Protein AF-0000000084449317 (afdb_homodimer)

Nearest PDB structures (foldseek):
  8iym-assembly1_A  TM=8.326E-01  e=5.185E-07  Helicobacter pylori 26695
  7mx2-assembly1_A  TM=7.862E-01  e=7.484E-07  Homo sapiens
  7rb3-assembly1_A  TM=8.013E-01  e=2.117E-06  Homo sapiens
  6ygd-assembly1_A  TM=7.687E-01  e=1.992E-06  Saccharomyces cerevisiae
  7kpu-assembly1_D  TM=6.626E-01  e=2.939E-05  Homo sapiens

Structure (mmCIF, N/CA/C/O backbone):
data_AF-0000000084449317-model_v1
#
loop_
_entity.id
_entity.type
_entity.pdbx_description
1 polymer 'N-acetyltransferase domain-containing protein'
#
loop_
_atom_site.group_PDB
_atom_site.id
_atom_site.type_symbol
_atom_site.label_atom_id
_atom_site.label_alt_id
_atom_site.label_comp_id
_atom_site.label_asym_id
_atom_site.label_entity_id
_atom_site.label_seq_id
_atom_site.pdbx_PDB_ins_code
_atom_site.Cartn_x
_atom_site.Cartn_y
_atom_site.Cartn_z
_atom_site.occupancy
_atom_site.B_iso_or_equiv
_atom_site.auth_seq_id
_atom_site.auth_comp_id
_atom_site.auth_asym_id
_atom_site.auth_atom_id
_atom_site.pdbx_PDB_model_num
ATOM 1 N N . MET A 1 1 ? -34.969 -37.156 -1.159 1 34.66 1 MET A N 1
ATOM 2 C CA . MET A 1 1 ? -33.562 -37.469 -0.946 1 34.66 1 MET A CA 1
ATOM 3 C C . MET A 1 1 ? -32.656 -36.344 -1.449 1 34.66 1 MET A C 1
ATOM 5 O O . MET A 1 1 ? -32.656 -36.031 -2.646 1 34.66 1 MET A O 1
ATOM 9 N N . GLU A 1 2 ? -32.5 -35.188 -0.769 1 39.59 2 GLU A N 1
ATOM 10 C CA . GLU A 1 2 ? -31.906 -33.938 -1.219 1 39.59 2 GLU A CA 1
ATOM 11 C C . GLU A 1 2 ? -30.5 -34.156 -1.768 1 39.59 2 GLU A C 1
ATOM 13 O O . GLU A 1 2 ? -29.688 -34.812 -1.146 1 39.59 2 GLU A O 1
ATOM 18 N N . THR A 1 3 ? -30.359 -34.25 -3.068 1 45.19 3 THR A N 1
ATOM 19 C CA . THR A 1 3 ? -29.078 -34.469 -3.738 1 45.19 3 THR A CA 1
ATOM 20 C C . THR A 1 3 ? -27.969 -33.688 -3.043 1 45.19 3 THR A C 1
ATOM 22 O O . THR A 1 3 ? -28.125 -32.5 -2.752 1 45.19 3 THR A O 1
ATOM 25 N N . PRO A 1 4 ? -27.125 -34.281 -2.275 1 48.75 4 PRO A N 1
ATOM 26 C CA . PRO A 1 4 ? -26.031 -33.594 -1.587 1 48.75 4 PRO A CA 1
ATOM 27 C C . PRO A 1 4 ? -25.453 -32.438 -2.404 1 48.75 4 PRO A C 1
ATOM 29 O O . PRO A 1 4 ? -25.531 -32.469 -3.637 1 48.75 4 PRO A O 1
ATOM 32 N N . PRO A 1 5 ? -25.516 -31.203 -2.029 1 46.31 5 PRO A N 1
ATOM 33 C CA . PRO A 1 5 ? -25.031 -30.078 -2.84 1 46.31 5 PRO A CA 1
ATOM 34 C C . PRO A 1 5 ? -23.797 -30.438 -3.66 1 46.31 5 PRO A C 1
ATOM 36 O O . PRO A 1 5 ? -22.891 -31.109 -3.16 1 46.31 5 PRO A O 1
ATOM 39 N N . THR A 1 6 ? -23.812 -30.875 -4.84 1 48.72 6 THR A N 1
ATOM 40 C CA . THR A 1 6 ? -22.75 -31.25 -5.762 1 48.72 6 THR A CA 1
ATOM 41 C C . THR A 1 6 ? -21.547 -30.312 -5.605 1 48.72 6 THR A C 1
ATOM 43 O O . THR A 1 6 ? -21.688 -29.094 -5.777 1 48.72 6 THR A O 1
ATOM 46 N N . SER A 1 7 ? -20.703 -30.5 -4.633 1 56.06 7 SER A N 1
ATOM 47 C CA . SER A 1 7 ? -19.484 -29.734 -4.371 1 56.06 7 SER A CA 1
ATOM 48 C C . SER A 1 7 ? -18.828 -29.297 -5.668 1 56.06 7 SER A C 1
ATOM 50 O O . SER A 1 7 ? -18.484 -30.125 -6.516 1 56.06 7 SER A O 1
ATOM 52 N N . SER A 1 8 ? -19.281 -28.281 -6.223 1 66.5 8 SER A N 1
ATOM 53 C CA . SER A 1 8 ? -18.828 -27.781 -7.52 1 66.5 8 SER A CA 1
ATOM 54 C C . SER A 1 8 ? -17.312 -27.844 -7.637 1 66.5 8 SER A C 1
ATOM 56 O O . SER A 1 8 ? -16.609 -27.609 -6.66 1 66.5 8 SER A O 1
ATOM 58 N N . SER A 1 9 ? -16.781 -28.625 -8.562 1 85.81 9 SER A N 1
ATOM 59 C CA . SER A 1 9 ? -15.367 -28.859 -8.828 1 85.81 9 SER A CA 1
ATOM 60 C C . SER A 1 9 ? -14.688 -27.578 -9.305 1 85.81 9 SER A C 1
ATOM 62 O O . SER A 1 9 ? -15.359 -26.609 -9.672 1 85.81 9 SER A O 1
ATOM 64 N N . VAL A 1 10 ? -13.5 -27.422 -9 1 89.69 10 VAL A N 1
ATOM 65 C CA . VAL A 1 10 ? -12.672 -26.297 -9.383 1 89.69 10 VAL A CA 1
ATOM 66 C C . VAL A 1 10 ? -11.93 -26.609 -10.68 1 89.69 10 VAL A C 1
ATOM 68 O O . VAL A 1 10 ? -11.312 -27.672 -10.812 1 89.69 10 VAL A O 1
ATOM 71 N N . LEU A 1 11 ? -12.148 -25.828 -11.703 1 92.19 11 LEU A N 1
ATOM 72 C CA . LEU A 1 11 ? -11.406 -25.906 -12.961 1 92.19 11 LEU A CA 1
ATOM 73 C C . LEU A 1 11 ? -10.406 -24.766 -13.078 1 92.19 11 LEU A C 1
ATOM 75 O O . LEU A 1 11 ? -10.711 -23.625 -12.703 1 92.19 11 LEU A O 1
ATOM 79 N N . VAL A 1 12 ? -9.188 -25.078 -13.547 1 95.56 12 VAL A N 1
ATOM 80 C CA . VAL A 1 12 ? -8.172 -24.062 -13.766 1 95.56 12 VAL A CA 1
ATOM 81 C C . VAL A 1 12 ? -7.895 -23.922 -15.258 1 95.56 12 VAL A C 1
ATOM 83 O O . VAL A 1 12 ? -7.73 -24.906 -15.961 1 95.56 12 VAL A O 1
ATOM 86 N N . ARG A 1 13 ? -7.941 -22.703 -15.711 1 94.19 13 ARG A N 1
ATOM 87 C CA . ARG A 1 13 ? -7.652 -22.469 -17.125 1 94.19 13 ARG A CA 1
ATOM 88 C C . ARG A 1 13 ? -6.734 -21.266 -17.297 1 94.19 13 ARG A C 1
ATOM 90 O O . ARG A 1 13 ? -6.652 -20.406 -16.422 1 94.19 13 ARG A O 1
ATOM 97 N N . GLN A 1 14 ? -5.992 -21.234 -18.438 1 94.81 14 GLN A N 1
ATOM 98 C CA . GLN A 1 14 ? -5.215 -20.062 -18.828 1 94.81 14 GLN A CA 1
ATOM 99 C C . GLN A 1 14 ? -6.125 -18.875 -19.141 1 94.81 14 GLN A C 1
ATOM 101 O O . GLN A 1 14 ? -7.094 -19.016 -19.891 1 94.81 14 GLN A O 1
ATOM 106 N N . ALA A 1 15 ? -5.883 -17.766 -18.5 1 92.5 15 ALA A N 1
ATOM 107 C CA . ALA A 1 15 ? -6.621 -16.562 -18.859 1 92.5 15 ALA A CA 1
ATOM 108 C C . ALA A 1 15 ? -6.234 -16.062 -20.25 1 92.5 15 ALA A C 1
ATOM 110 O O . ALA A 1 15 ? -5.141 -15.531 -20.453 1 92.5 15 ALA A O 1
ATOM 111 N N . ALA A 1 16 ? -7.148 -16.203 -21.172 1 88.19 16 ALA A N 1
ATOM 112 C CA . ALA A 1 16 ? -6.809 -15.906 -22.562 1 88.19 16 ALA A CA 1
ATOM 113 C C . ALA A 1 16 ? -7.773 -14.875 -23.141 1 88.19 16 ALA A C 1
ATOM 115 O O . ALA A 1 16 ? -7.359 -13.977 -23.875 1 88.19 16 ALA A O 1
ATOM 116 N N . SER A 1 17 ? -9.008 -14.977 -22.75 1 88.19 17 SER A N 1
ATOM 117 C CA . SER A 1 17 ? -10 -14.07 -23.312 1 88.19 17 SER A CA 1
ATOM 118 C C . SER A 1 17 ? -9.984 -12.727 -22.594 1 88.19 17 SER A C 1
ATOM 120 O O . SER A 1 17 ? -9.414 -12.602 -21.5 1 88.19 17 SER A O 1
ATOM 122 N N . SER A 1 18 ? -10.609 -11.773 -23.281 1 85.19 18 SER A N 1
ATOM 123 C CA . SER A 1 18 ? -10.742 -10.469 -22.641 1 85.19 18 SER A CA 1
ATOM 124 C C . SER A 1 18 ? -11.523 -10.57 -21.344 1 85.19 18 SER A C 1
ATOM 126 O O . SER A 1 18 ? -11.227 -9.867 -20.375 1 85.19 18 SER A O 1
ATOM 128 N N . ALA A 1 19 ? -12.477 -11.422 -21.359 1 84.75 19 ALA A N 1
ATOM 129 C CA . ALA A 1 19 ? -13.266 -11.633 -20.156 1 84.75 19 ALA A CA 1
ATOM 130 C C . ALA A 1 19 ? -12.422 -12.258 -19.047 1 84.75 19 ALA A C 1
ATOM 132 O O . ALA A 1 19 ? -12.547 -11.891 -17.875 1 84.75 19 ALA A O 1
ATOM 133 N N . ASP A 1 20 ? -11.57 -13.195 -19.438 1 88.88 20 ASP A N 1
ATOM 134 C CA . ASP A 1 20 ? -10.656 -13.812 -18.484 1 88.88 20 ASP A CA 1
ATOM 135 C C . ASP A 1 20 ? -9.695 -12.781 -17.891 1 88.88 20 ASP A C 1
ATOM 137 O O . ASP A 1 20 ? -9.492 -12.75 -16.672 1 88.88 20 ASP A O 1
ATOM 141 N N . LEU A 1 21 ? -9.164 -12 -18.766 1 87.88 21 LEU A N 1
ATOM 142 C CA . LEU A 1 21 ? -8.203 -11 -18.312 1 87.88 21 LEU A CA 1
ATOM 143 C C . LEU A 1 21 ? -8.867 -9.977 -17.406 1 87.88 21 LEU A C 1
ATOM 145 O O . LEU A 1 21 ? -8.273 -9.531 -16.422 1 87.88 21 LEU A O 1
ATOM 149 N N . ALA A 1 22 ? -10.117 -9.672 -17.703 1 82 22 ALA A N 1
ATOM 150 C CA . ALA A 1 22 ? -10.875 -8.781 -16.844 1 82 22 ALA A CA 1
ATOM 151 C C . ALA A 1 22 ? -11.07 -9.398 -15.453 1 82 22 ALA A C 1
ATOM 153 O O . ALA A 1 22 ? -10.969 -8.703 -14.438 1 82 22 ALA A O 1
ATOM 154 N N . SER A 1 23 ? -11.273 -10.664 -15.398 1 87.56 23 SER A N 1
ATOM 155 C CA . SER A 1 23 ? -11.438 -11.367 -14.133 1 87.56 23 SER A CA 1
ATOM 156 C C . SER A 1 23 ? -10.141 -11.375 -13.328 1 87.56 23 SER A C 1
ATOM 158 O O . SER A 1 23 ? -10.164 -11.242 -12.109 1 87.56 23 SER A O 1
ATOM 160 N N . VAL A 1 24 ? -9.047 -11.562 -14.031 1 88.94 24 VAL A N 1
ATOM 161 C CA . VAL A 1 24 ? -7.746 -11.523 -13.383 1 88.94 24 VAL A CA 1
ATOM 162 C C . VAL A 1 24 ? -7.508 -10.141 -12.773 1 88.94 24 VAL A C 1
ATOM 164 O O . VAL A 1 24 ? -7.062 -10.031 -11.625 1 88.94 24 VAL A O 1
ATOM 167 N N . VAL A 1 25 ? -7.855 -9.188 -13.508 1 82.5 25 VAL A N 1
ATOM 168 C CA . VAL A 1 25 ? -7.711 -7.82 -13.031 1 82.5 25 VAL A CA 1
ATOM 169 C C . VAL A 1 25 ? -8.531 -7.629 -11.758 1 82.5 25 VAL A C 1
ATOM 171 O O . VAL A 1 25 ? -8.055 -7.027 -10.789 1 82.5 25 VAL A O 1
ATOM 174 N N . GLU A 1 26 ? -9.68 -8.148 -11.75 1 79.56 26 GLU A N 1
ATOM 175 C CA . GLU A 1 26 ? -10.547 -8.031 -10.578 1 79.56 26 GLU A CA 1
ATOM 176 C C . GLU A 1 26 ? -9.953 -8.781 -9.383 1 79.56 26 GLU A C 1
ATOM 178 O O . GLU A 1 26 ? -10.055 -8.312 -8.242 1 79.56 26 GLU A O 1
ATOM 183 N N . CYS A 1 27 ? -9.375 -9.922 -9.625 1 84 27 CYS A N 1
ATOM 184 C CA . CYS A 1 27 ? -8.695 -10.664 -8.562 1 84 27 CYS A CA 1
ATOM 185 C C . CYS A 1 27 ? -7.543 -9.852 -7.984 1 84 27 CYS A C 1
ATOM 187 O O . CYS A 1 27 ? -7.402 -9.75 -6.766 1 84 27 CYS A O 1
ATOM 189 N N . PHE A 1 28 ? -6.746 -9.312 -8.969 1 80.69 28 PHE A N 1
ATOM 190 C CA . PHE A 1 28 ? -5.605 -8.508 -8.547 1 80.69 28 PHE A CA 1
ATOM 191 C C . PHE A 1 28 ? -6.055 -7.332 -7.691 1 80.69 28 PHE A C 1
ATOM 193 O O . PHE A 1 28 ? -5.465 -7.055 -6.645 1 80.69 28 PHE A O 1
ATOM 200 N N . LYS A 1 29 ? -7.152 -6.785 -8.102 1 73.62 29 LYS A N 1
ATOM 201 C CA . LYS A 1 29 ? -7.68 -5.633 -7.375 1 73.62 29 LYS A CA 1
ATOM 202 C C . LYS A 1 29 ? -8.18 -6.035 -5.996 1 73.62 29 LYS A C 1
ATOM 204 O O . LYS A 1 29 ? -7.941 -5.336 -5.012 1 73.62 29 LYS A O 1
ATOM 209 N N . ALA A 1 30 ? -8.852 -7.117 -5.926 1 71.5 30 ALA A N 1
ATOM 210 C CA . ALA A 1 30 ? -9.375 -7.605 -4.652 1 71.5 30 ALA A CA 1
ATOM 211 C C . ALA A 1 30 ? -8.242 -7.922 -3.68 1 71.5 30 ALA A C 1
ATOM 213 O O . ALA A 1 30 ? -8.32 -7.59 -2.494 1 71.5 30 ALA A O 1
ATOM 214 N N . TYR A 1 31 ? -7.223 -8.555 -4.223 1 72.12 31 TYR A N 1
ATOM 215 C CA . TYR A 1 31 ? -6.055 -8.891 -3.418 1 72.12 31 TYR A CA 1
ATOM 216 C C . TYR A 1 31 ? -5.383 -7.629 -2.885 1 72.12 31 TYR A C 1
ATOM 218 O O . TYR A 1 31 ? -5.062 -7.543 -1.697 1 72.12 31 TYR A O 1
ATOM 226 N N . THR A 1 32 ? -5.168 -6.715 -3.762 1 69 32 THR A N 1
ATOM 227 C CA . THR A 1 32 ? -4.449 -5.496 -3.395 1 69 32 THR A CA 1
ATOM 228 C C . THR A 1 32 ? -5.25 -4.68 -2.385 1 69 32 THR A C 1
ATOM 230 O O . THR A 1 32 ? -4.68 -4.086 -1.468 1 69 32 THR A O 1
ATOM 233 N N . ALA A 1 33 ? -6.488 -4.703 -2.598 1 63.03 33 ALA A N 1
ATOM 234 C CA . ALA A 1 33 ? -7.359 -4.008 -1.653 1 63.03 33 ALA A CA 1
ATOM 235 C C . ALA A 1 33 ? -7.246 -4.613 -0.257 1 63.03 33 ALA A C 1
ATOM 237 O O . ALA A 1 33 ? -7.18 -3.889 0.738 1 63.03 33 ALA A O 1
ATOM 238 N N . TRP A 1 34 ? -7.195 -5.871 -0.214 1 61.5 34 TRP A N 1
ATOM 239 C CA . TRP A 1 34 ? -7.059 -6.59 1.048 1 61.5 34 TRP A CA 1
ATOM 240 C C . TRP A 1 34 ? -5.691 -6.34 1.675 1 61.5 34 TRP A C 1
ATOM 242 O O . TRP A 1 34 ? -5.594 -6.062 2.873 1 61.5 34 TRP A O 1
ATOM 252 N N . LEU A 1 35 ? -4.641 -6.508 0.841 1 60.19 35 LEU A N 1
ATOM 253 C CA . LEU A 1 35 ? -3.273 -6.332 1.318 1 60.19 35 LEU A CA 1
ATOM 254 C C . LEU A 1 35 ? -3.051 -4.91 1.819 1 60.19 35 LEU A C 1
ATOM 256 O O . LEU A 1 35 ? -2.432 -4.703 2.865 1 60.19 35 LEU A O 1
ATOM 260 N N . ASP A 1 36 ? -3.41 -4.051 0.971 1 56.47 36 ASP A N 1
ATOM 261 C CA . ASP A 1 36 ? -3.258 -2.645 1.328 1 56.47 36 ASP A CA 1
ATOM 262 C C . ASP A 1 36 ? -3.918 -2.346 2.674 1 56.47 36 ASP A C 1
ATOM 264 O O . ASP A 1 36 ? -3.365 -1.606 3.49 1 56.47 36 ASP A O 1
ATOM 268 N N . GLU A 1 37 ? -5.039 -2.914 2.744 1 51.91 37 GLU A N 1
ATOM 269 C CA . GLU A 1 37 ? -5.723 -2.725 4.02 1 51.91 37 GLU A CA 1
ATOM 270 C C . GLU A 1 37 ? -4.914 -3.309 5.172 1 51.91 37 GLU A C 1
ATOM 272 O O . GLU A 1 37 ? -4.82 -2.705 6.242 1 51.91 37 GLU A O 1
ATOM 277 N N . ASP A 1 38 ? -4.359 -4.379 4.844 1 51.5 38 ASP A N 1
ATOM 278 C CA . ASP A 1 38 ? -3.613 -5.07 5.887 1 51.5 38 ASP A CA 1
ATOM 279 C C . ASP A 1 38 ? -2.295 -4.359 6.188 1 51.5 38 ASP A C 1
ATOM 281 O O . ASP A 1 38 ? -1.971 -4.105 7.348 1 51.5 38 ASP A O 1
ATOM 285 N N . LEU A 1 39 ? -1.512 -4.168 5.059 1 50.12 39 LEU A N 1
ATOM 286 C CA . LEU A 1 39 ? -0.226 -3.502 5.234 1 50.12 39 LEU A CA 1
ATOM 287 C C . LEU A 1 39 ? -0.411 -2.121 5.852 1 50.12 39 LEU A C 1
ATOM 289 O O . LEU A 1 39 ? 0.364 -1.717 6.723 1 50.12 39 LEU A O 1
ATOM 293 N N . THR A 1 40 ? -1.333 -1.547 5.156 1 47.53 40 THR A N 1
ATOM 294 C CA . THR A 1 40 ? -1.659 -0.243 5.723 1 47.53 40 THR A CA 1
ATOM 295 C C . THR A 1 40 ? -2.039 -0.374 7.195 1 47.53 40 THR A C 1
ATOM 297 O O . THR A 1 40 ? -1.611 0.43 8.023 1 47.53 40 THR A O 1
ATOM 300 N N . HIS A 1 41 ? -2.748 -1.443 7.414 1 48.28 41 HIS A N 1
ATOM 301 C CA . HIS A 1 41 ? -3.209 -1.681 8.773 1 48.28 41 HIS A CA 1
ATOM 302 C C . HIS A 1 41 ? -2.039 -1.97 9.711 1 48.28 41 HIS A C 1
ATOM 304 O O . HIS A 1 41 ? -1.982 -1.44 10.82 1 48.28 41 HIS A O 1
ATOM 310 N N . GLN A 1 42 ? -1.215 -2.908 9.25 1 43.66 42 GLN A N 1
ATOM 311 C CA . GLN A 1 42 ? -0.097 -3.262 10.117 1 43.66 42 GLN A CA 1
ATOM 312 C C . GLN A 1 42 ? 0.807 -2.059 10.367 1 43.66 42 GLN A C 1
ATOM 314 O O . GLN A 1 42 ? 1.237 -1.823 11.5 1 43.66 42 GLN A O 1
ATOM 319 N N . ASN A 1 43 ? 1.378 -1.527 9.203 1 49.22 43 ASN A N 1
ATOM 320 C CA . ASN A 1 43 ? 2.229 -0.359 9.406 1 49.22 43 ASN A CA 1
ATOM 321 C C . ASN A 1 43 ? 1.505 0.734 10.188 1 49.22 43 ASN A C 1
ATOM 323 O O . ASN A 1 43 ? 2.076 1.337 11.094 1 49.22 43 ASN A O 1
ATOM 327 N N . TYR A 1 44 ? 0.263 0.794 9.711 1 52.56 44 TYR A N 1
ATOM 328 C CA . TYR A 1 44 ? -0.516 1.868 10.312 1 52.56 44 TYR A CA 1
ATOM 329 C C . TYR A 1 44 ? -0.968 1.49 11.719 1 52.56 44 TYR A C 1
ATOM 331 O O . TYR A 1 44 ? -1.087 2.352 12.594 1 52.56 44 TYR A O 1
ATOM 339 N N . ASN A 1 45 ? -1.022 0.163 11.867 1 56.47 45 ASN A N 1
ATOM 340 C CA . ASN A 1 45 ? -1.499 -0.236 13.188 1 56.47 45 ASN A CA 1
ATOM 341 C C . ASN A 1 45 ? -0.509 0.149 14.281 1 56.47 45 ASN A C 1
ATOM 343 O O . ASN A 1 45 ? -0.909 0.603 15.359 1 56.47 45 ASN A O 1
ATOM 347 N N . ALA A 1 46 ? 0.77 -0.138 13.977 1 56.75 46 ALA A N 1
ATOM 348 C CA . ALA A 1 46 ? 1.729 0.27 15 1 56.75 46 ALA A CA 1
ATOM 349 C C . ALA A 1 46 ? 1.646 1.771 15.266 1 56.75 46 ALA A C 1
ATOM 351 O O . ALA A 1 46 ? 1.711 2.211 16.422 1 56.75 46 ALA A O 1
ATOM 352 N N . GLU A 1 47 ? 1.588 2.525 14.148 1 60.34 47 GLU A N 1
ATOM 353 C CA . GLU A 1 47 ? 1.445 3.969 14.32 1 60.34 47 GLU A CA 1
ATOM 354 C C . GLU A 1 47 ? 0.149 4.312 15.055 1 60.34 47 GLU A C 1
ATOM 356 O O . GLU A 1 47 ? 0.144 5.137 15.969 1 60.34 47 GLU A O 1
ATOM 361 N N . LEU A 1 48 ? -0.85 3.564 14.711 1 65.94 48 LEU A N 1
ATOM 362 C CA . LEU A 1 48 ? -2.176 3.863 15.242 1 65.94 48 LEU A CA 1
ATOM 363 C C . LEU A 1 48 ? -2.262 3.504 16.719 1 65.94 48 LEU A C 1
ATOM 365 O O . LEU A 1 48 ? -2.889 4.223 17.5 1 65.94 48 LEU A O 1
ATOM 369 N N . ASN A 1 49 ? -1.577 2.439 17.016 1 66.44 49 ASN A N 1
ATOM 370 C CA . ASN A 1 49 ? -1.634 1.988 18.406 1 66.44 49 ASN A CA 1
ATOM 371 C C . ASN A 1 49 ? -0.814 2.893 19.328 1 66.44 49 ASN A C 1
ATOM 373 O O . ASN A 1 49 ? -1.053 2.938 20.531 1 66.44 49 ASN A O 1
ATOM 377 N N . GLY A 1 50 ? 0.048 3.604 18.75 1 73.06 50 GLY A N 1
ATOM 378 C CA . GLY A 1 50 ? 0.921 4.441 19.562 1 73.06 50 GLY A CA 1
ATOM 379 C C . GLY A 1 50 ? 0.55 5.91 19.516 1 73.06 50 GLY A C 1
ATOM 380 O O . GLY A 1 50 ? 1.305 6.766 19.984 1 73.06 50 GLY A O 1
ATOM 381 N N . LEU A 1 51 ? -0.592 6.129 18.922 1 79.75 51 LEU A N 1
ATOM 382 C CA . LEU A 1 51 ? -0.964 7.539 18.844 1 79.75 51 LEU A CA 1
ATOM 383 C C . LEU A 1 51 ? -1.185 8.125 20.234 1 79.75 51 LEU A C 1
ATOM 385 O O . LEU A 1 51 ? -1.728 7.449 21.109 1 79.75 51 LEU A O 1
ATOM 389 N N . PRO A 1 52 ? -0.652 9.375 20.469 1 83.44 52 PRO A N 1
ATOM 390 C CA . PRO A 1 52 ? -0.201 10.289 19.422 1 83.44 52 PRO A CA 1
ATOM 391 C C . PRO A 1 52 ? 1.259 10.07 19.031 1 83.44 52 PRO A C 1
ATOM 393 O O . PRO A 1 52 ? 1.701 10.555 17.984 1 83.44 52 PRO A O 1
ATOM 396 N N . GLY A 1 53 ? 2.025 9.367 19.969 1 82.69 53 GLY A N 1
ATOM 397 C CA . GLY A 1 53 ? 3.404 9.023 19.672 1 82.69 53 GLY A CA 1
ATOM 398 C C . GLY A 1 53 ? 4.23 10.211 19.219 1 82.69 53 GLY A C 1
ATOM 399 O O . GLY A 1 53 ? 4.328 11.211 19.938 1 82.69 53 GLY A O 1
ATOM 400 N N . LYS A 1 54 ? 4.824 10.172 18.031 1 86.38 54 LYS A N 1
ATOM 401 C CA . LYS A 1 54 ? 5.688 11.227 17.5 1 86.38 54 LYS A CA 1
ATOM 402 C C . LYS A 1 54 ? 4.891 12.492 17.203 1 86.38 54 LYS A C 1
ATOM 404 O O . LYS A 1 54 ? 5.469 13.555 16.969 1 86.38 54 LYS A O 1
ATOM 409 N N . TYR A 1 55 ? 3.572 12.305 17.234 1 92.62 55 TYR A N 1
ATOM 410 C CA . TYR A 1 55 ? 2.725 13.453 16.938 1 92.62 55 TYR A CA 1
ATOM 411 C C . TYR A 1 55 ? 2.238 14.109 18.219 1 92.62 55 TYR A C 1
ATOM 413 O O . TYR A 1 55 ? 1.369 14.984 18.188 1 92.62 55 TYR A O 1
ATOM 421 N N . ALA A 1 56 ? 2.742 13.719 19.297 1 90.25 56 ALA A N 1
ATOM 422 C CA . ALA A 1 56 ? 2.291 14.234 20.594 1 90.25 56 ALA A CA 1
ATOM 423 C C . ALA A 1 56 ? 2.676 15.703 20.75 1 90.25 56 ALA A C 1
ATOM 425 O O . ALA A 1 56 ? 3.779 16.109 20.391 1 90.25 56 ALA A O 1
ATOM 426 N N . SER A 1 57 ? 1.764 16.5 21.234 1 91.62 57 SER A N 1
ATOM 427 C CA . SER A 1 57 ? 2.031 17.891 21.594 1 91.62 57 SER A CA 1
ATOM 428 C C . SER A 1 57 ? 2.973 17.969 22.797 1 91.62 57 SER A C 1
ATOM 430 O O . SER A 1 57 ? 2.939 17.125 23.688 1 91.62 57 SER A O 1
ATOM 432 N N . PRO A 1 58 ? 3.898 19.016 22.781 1 92.94 58 PRO A N 1
ATOM 433 C CA . PRO A 1 58 ? 3.941 20.219 21.953 1 92.94 58 PRO A CA 1
ATOM 434 C C . PRO A 1 58 ? 4.895 20.094 20.766 1 92.94 58 PRO A C 1
ATOM 436 O O . PRO A 1 58 ? 4.852 20.891 19.844 1 92.94 58 PRO A O 1
ATOM 439 N N . ALA A 1 59 ? 5.742 19.094 20.859 1 93.94 59 ALA A N 1
ATOM 440 C CA . ALA A 1 59 ? 6.742 18.969 19.797 1 93.94 59 ALA A CA 1
ATOM 441 C C . ALA A 1 59 ? 6.094 18.547 18.484 1 93.94 59 ALA A C 1
ATOM 443 O O . ALA A 1 59 ? 6.59 18.891 17.406 1 93.94 59 ALA A O 1
ATOM 444 N N . GLY A 1 60 ? 5.066 17.766 18.672 1 96.25 60 GLY A N 1
ATOM 445 C CA . GLY A 1 60 ? 4.238 17.391 17.531 1 96.25 60 GLY A CA 1
ATOM 446 C C . GLY A 1 60 ? 2.803 17.859 17.656 1 96.25 60 GLY A C 1
ATOM 447 O O . GLY A 1 60 ? 2.492 18.688 18.516 1 96.25 60 GLY A O 1
ATOM 448 N N . ALA A 1 61 ? 1.977 17.469 16.781 1 96.12 61 ALA A N 1
ATOM 449 C CA . ALA A 1 61 ? 0.553 17.781 16.812 1 96.12 61 ALA A CA 1
ATOM 450 C C . ALA A 1 61 ? -0.258 16.797 15.992 1 96.12 61 ALA A C 1
ATOM 452 O O . ALA A 1 61 ? 0.201 16.312 14.945 1 96.12 61 ALA A O 1
ATOM 453 N N . LEU A 1 62 ? -1.32 16.438 16.516 1 95.56 62 LEU A N 1
ATOM 454 C CA . LEU A 1 62 ? -2.391 15.719 15.836 1 95.56 62 LEU A CA 1
ATOM 455 C C . LEU A 1 62 ? -3.674 16.547 15.82 1 95.56 62 LEU A C 1
ATOM 457 O O . LEU A 1 62 ? -4.344 16.672 16.844 1 95.56 62 LEU A O 1
ATOM 461 N N . LEU A 1 63 ? -3.98 17.094 14.648 1 96.5 63 LEU A N 1
ATOM 462 C CA . LEU A 1 63 ? -5.07 18.062 14.57 1 96.5 63 LEU A CA 1
ATOM 463 C C . LEU A 1 63 ? -6.273 17.469 13.844 1 96.5 63 LEU A C 1
ATOM 465 O O . LEU A 1 63 ? -6.113 16.781 12.82 1 96.5 63 LEU A O 1
ATOM 469 N N . LEU A 1 64 ? -7.414 17.688 14.359 1 95.25 64 LEU A N 1
ATOM 470 C CA . LEU A 1 64 ? -8.688 17.281 13.773 1 95.25 64 LEU A CA 1
ATOM 471 C C . LEU A 1 64 ? -9.484 18.5 13.312 1 95.25 64 LEU A C 1
ATOM 473 O O . LEU A 1 64 ? -9.602 19.484 14.047 1 95.25 64 LEU A O 1
ATOM 477 N N . ALA A 1 65 ? -9.922 18.469 12.141 1 94.38 65 ALA A N 1
ATOM 478 C CA . ALA A 1 65 ? -10.922 19.438 11.672 1 94.38 65 ALA A CA 1
ATOM 479 C C . ALA A 1 65 ? -12.336 18.875 11.836 1 94.38 65 ALA A C 1
ATOM 481 O O . ALA A 1 65 ? -12.617 17.75 11.422 1 94.38 65 ALA A O 1
ATOM 482 N N . VAL A 1 66 ? -13.203 19.688 12.43 1 92.44 66 VAL A N 1
ATOM 483 C CA . VAL A 1 66 ? -14.578 19.25 12.664 1 92.44 66 VAL A CA 1
ATOM 484 C C . VAL A 1 66 ? -15.555 20.328 12.219 1 92.44 66 VAL A C 1
ATOM 486 O O . VAL A 1 66 ? -15.195 21.5 12.125 1 92.44 66 VAL A O 1
ATOM 489 N N . ASP A 1 67 ? -16.734 19.828 11.82 1 88 67 ASP A N 1
ATOM 490 C CA . ASP A 1 67 ? -17.812 20.781 11.555 1 88 67 ASP A CA 1
ATOM 491 C C . ASP A 1 67 ? -18.234 21.5 12.836 1 88 67 ASP A C 1
ATOM 493 O O . ASP A 1 67 ? -18.547 20.859 13.844 1 88 67 ASP A O 1
ATOM 497 N N . SER A 1 68 ? -18.25 22.781 12.789 1 89.81 68 SER A N 1
ATOM 498 C CA . SER A 1 68 ? -18.5 23.562 13.992 1 89.81 68 SER A CA 1
ATOM 499 C C . SER A 1 68 ? -19.906 23.328 14.523 1 89.81 68 SER A C 1
ATOM 501 O O . SER A 1 68 ? -20.172 23.516 15.711 1 89.81 68 SER A O 1
ATOM 503 N N . THR A 1 69 ? -20.797 22.891 13.711 1 85.31 69 THR A N 1
ATOM 504 C CA . THR A 1 69 ? -22.188 22.719 14.102 1 85.31 69 THR A CA 1
ATOM 505 C C . THR A 1 69 ? -22.453 21.266 14.516 1 85.31 69 THR A C 1
ATOM 507 O O . THR A 1 69 ? -23.062 21.031 15.562 1 85.31 69 THR A O 1
ATOM 510 N N . THR A 1 70 ? -21.984 20.312 13.82 1 82.94 70 THR A N 1
ATOM 511 C CA . THR A 1 70 ? -22.344 18.922 14.023 1 82.94 70 THR A CA 1
ATOM 512 C C . THR A 1 70 ? -21.234 18.172 14.734 1 82.94 70 THR A C 1
ATOM 514 O O . THR A 1 70 ? -21.438 17.047 15.211 1 82.94 70 THR A O 1
ATOM 517 N N . ASP A 1 71 ? -20.016 18.719 14.797 1 87.75 71 ASP A N 1
ATOM 518 C CA . ASP A 1 71 ? -18.828 18.109 15.375 1 87.75 71 ASP A CA 1
ATOM 519 C C . ASP A 1 71 ? -18.391 16.906 14.547 1 87.75 71 ASP A C 1
ATOM 521 O O . ASP A 1 71 ? -17.594 16.078 15.016 1 87.75 71 ASP A O 1
ATOM 525 N N . ALA A 1 72 ? -18.969 16.844 13.383 1 86 72 ALA A N 1
ATOM 526 C CA . ALA A 1 72 ? -18.547 15.781 12.477 1 86 72 ALA A CA 1
ATOM 527 C C . ALA A 1 72 ? -17.094 15.984 12.047 1 86 72 ALA A C 1
ATOM 529 O O . ALA A 1 72 ? -16.688 17.094 11.719 1 86 72 ALA A O 1
ATOM 530 N N . VAL A 1 73 ? -16.328 14.891 12.117 1 90.12 73 VAL A N 1
ATOM 531 C CA . VAL A 1 73 ? -14.93 14.961 11.711 1 90.12 73 VAL A CA 1
ATOM 532 C C . VAL A 1 73 ? -14.836 15.164 10.203 1 90.12 73 VAL A C 1
ATOM 534 O O . VAL A 1 73 ? -15.492 14.453 9.43 1 90.12 73 VAL A O 1
ATOM 537 N N . LEU A 1 74 ? -14.031 16.094 9.797 1 89.12 74 LEU A N 1
ATOM 538 C CA . LEU A 1 74 ? -13.914 16.453 8.391 1 89.12 74 LEU A CA 1
ATOM 539 C C . LEU A 1 74 ? -12.555 16.031 7.832 1 89.12 74 LEU A C 1
ATOM 541 O O . LEU A 1 74 ? -12.398 15.875 6.621 1 89.12 74 LEU A O 1
ATOM 545 N N . GLY A 1 75 ? -11.609 15.891 8.688 1 92.19 75 GLY A N 1
ATOM 546 C CA . GLY A 1 75 ? -10.258 15.547 8.273 1 92.19 75 GLY A CA 1
ATOM 547 C C . GLY A 1 75 ? -9.234 15.711 9.383 1 92.19 75 GLY A C 1
ATOM 548 O O . GLY A 1 75 ? -9.594 16 10.531 1 92.19 75 GLY A O 1
ATOM 549 N N . CYS A 1 76 ? -7.973 15.477 9.062 1 94.81 76 CYS A N 1
ATOM 550 C CA . CYS A 1 76 ? -6.914 15.578 10.07 1 94.81 76 CYS A CA 1
ATOM 551 C C . CYS A 1 76 ? -5.574 15.898 9.414 1 94.81 76 CYS A C 1
ATOM 553 O O . CYS A 1 76 ? -5.461 15.891 8.188 1 94.81 76 CYS A O 1
ATOM 555 N N . ILE A 1 77 ? -4.633 16.266 10.188 1 95.56 77 ILE A N 1
ATOM 556 C CA . ILE A 1 77 ? -3.244 16.484 9.805 1 95.56 77 ILE A CA 1
ATOM 557 C C . ILE A 1 77 ? -2.328 16.25 11 1 95.56 77 ILE A C 1
ATOM 559 O O . ILE A 1 77 ? -2.764 16.328 12.148 1 95.56 77 ILE A O 1
ATOM 563 N N . ALA A 1 78 ? -1.151 15.875 10.773 1 95.38 78 ALA A N 1
ATOM 564 C CA . ALA A 1 78 ? -0.207 15.609 11.859 1 95.38 78 ALA A CA 1
ATOM 565 C C . ALA A 1 78 ? 1.122 16.312 11.609 1 95.38 78 ALA A C 1
ATOM 567 O O . ALA A 1 78 ? 1.45 16.656 10.477 1 95.38 78 ALA A O 1
ATOM 568 N N . LEU A 1 79 ? 1.739 16.609 12.633 1 96.62 79 LEU A N 1
ATOM 569 C CA . LEU A 1 79 ? 3.055 17.25 12.688 1 96.62 79 LEU A CA 1
ATOM 570 C C . LEU A 1 79 ? 3.982 16.484 13.625 1 96.62 79 LEU A C 1
ATOM 572 O O . LEU A 1 79 ? 3.572 16.078 14.719 1 96.62 79 LEU A O 1
ATOM 576 N N . ARG A 1 80 ? 5.199 16.219 13.18 1 95.75 80 ARG A N 1
ATOM 577 C CA . ARG A 1 80 ? 6.172 15.578 14.047 1 95.75 80 ARG A CA 1
ATOM 578 C C . ARG A 1 80 ? 7.535 16.25 13.953 1 95.75 80 ARG A C 1
ATOM 580 O O . ARG A 1 80 ? 7.863 16.859 12.938 1 95.75 80 ARG A O 1
ATOM 587 N N . PRO A 1 81 ? 8.312 16.219 15.102 1 95.44 81 PRO A N 1
ATOM 588 C CA . PRO A 1 81 ? 9.703 16.656 14.977 1 95.44 81 PRO A CA 1
ATOM 589 C C . PRO A 1 81 ? 10.492 15.836 13.953 1 95.44 81 PRO A C 1
ATOM 591 O O . PRO A 1 81 ? 10.242 14.641 13.797 1 95.44 81 PRO A O 1
ATOM 594 N N . LEU A 1 82 ? 11.359 16.516 13.258 1 94.31 82 LEU A N 1
ATOM 595 C CA . LEU A 1 82 ? 12.172 15.844 12.25 1 94.31 82 LEU A CA 1
ATOM 596 C C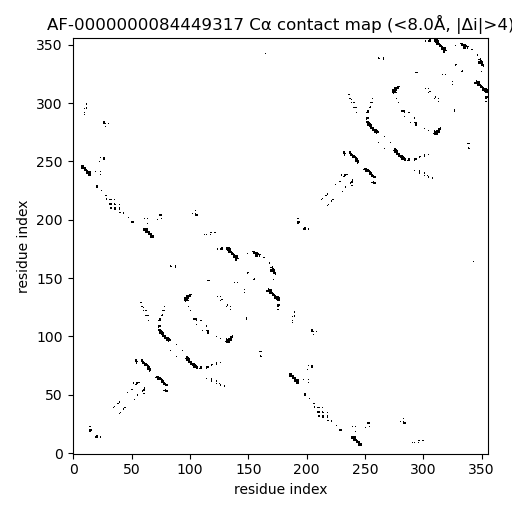 . LEU A 1 82 ? 13.656 16.078 12.508 1 94.31 82 LEU A C 1
ATOM 598 O O . LEU A 1 82 ? 14.094 17.219 12.664 1 94.31 82 LEU A O 1
ATOM 602 N N . TYR A 1 83 ? 14.328 15.023 12.578 1 88.56 83 TYR A N 1
ATOM 603 C CA . TYR A 1 83 ? 15.781 15.062 12.68 1 88.56 83 TYR A CA 1
ATOM 604 C C . TYR A 1 83 ? 16.422 14.562 11.391 1 88.56 83 TYR A C 1
ATOM 606 O O . TYR A 1 83 ? 16.344 13.375 11.07 1 88.56 83 TYR A O 1
ATOM 614 N N . LEU A 1 84 ? 17.094 15.43 10.719 1 88.19 84 LEU A N 1
ATOM 615 C CA . LEU A 1 84 ? 17.656 15.109 9.414 1 88.19 84 LEU A CA 1
ATOM 616 C C . LEU A 1 84 ? 18.984 14.383 9.555 1 88.19 84 LEU A C 1
ATOM 618 O O . LEU A 1 84 ? 19.797 14.727 10.414 1 88.19 84 LEU A O 1
ATOM 622 N N . GLU A 1 85 ? 19.141 13.398 8.688 1 82.38 85 GLU A N 1
ATOM 623 C CA . GLU A 1 85 ? 20.453 12.758 8.586 1 82.38 85 GLU A CA 1
ATOM 624 C C . GLU A 1 85 ? 21.484 13.711 7.996 1 82.38 85 GLU A C 1
ATOM 626 O O . GLU A 1 85 ? 21.125 14.625 7.25 1 82.38 85 GLU A O 1
ATOM 631 N N . SER A 1 86 ? 22.672 13.414 8.258 1 81.94 86 SER A N 1
ATOM 632 C CA . SER A 1 86 ? 23.781 14.289 7.859 1 81.94 86 SER A CA 1
ATOM 633 C C . SER A 1 86 ? 23.812 14.477 6.348 1 81.94 86 SER A C 1
ATOM 635 O O . SER A 1 86 ? 24.125 15.562 5.859 1 81.94 86 SER A O 1
ATOM 637 N N . VAL A 1 87 ? 23.453 13.461 5.645 1 80 87 VAL A N 1
ATOM 638 C CA . VAL A 1 87 ? 23.531 13.477 4.188 1 80 87 VAL A CA 1
ATOM 639 C C . VAL A 1 87 ? 22.547 14.5 3.631 1 80 87 VAL A C 1
ATOM 641 O O . VAL A 1 87 ? 22.734 15.016 2.527 1 80 87 VAL A O 1
ATOM 644 N N . TYR A 1 88 ? 21.547 14.836 4.43 1 84.06 88 TYR A N 1
ATOM 645 C CA . TYR A 1 88 ? 20.516 15.75 3.943 1 84.06 88 TYR A CA 1
ATOM 646 C C . TYR A 1 88 ? 20.734 17.156 4.477 1 84.06 88 TYR A C 1
ATOM 648 O O . TYR A 1 88 ? 19.969 18.078 4.184 1 84.06 88 TYR A O 1
ATOM 656 N N . LEU A 1 89 ? 21.719 17.344 5.328 1 81.31 89 LEU A N 1
ATOM 657 C CA . LEU A 1 89 ? 21.984 18.625 5.973 1 81.31 89 LEU A CA 1
ATOM 658 C C . LEU A 1 89 ? 22.969 19.453 5.152 1 81.31 89 LEU A C 1
ATOM 660 O O . LEU A 1 89 ? 23.141 20.656 5.398 1 81.31 89 LEU A O 1
ATOM 664 N N . THR A 1 90 ? 23.578 18.844 4.227 1 77.12 90 THR A N 1
ATOM 665 C CA . THR A 1 90 ? 24.656 19.516 3.512 1 77.12 90 THR A CA 1
ATOM 666 C C . THR A 1 90 ? 24.172 20.797 2.848 1 77.12 90 THR A C 1
ATOM 668 O O . THR A 1 90 ? 24.922 21.766 2.744 1 77.12 90 THR A O 1
ATOM 671 N N . SER A 1 91 ? 22.938 20.844 2.428 1 71.88 91 SER A N 1
ATOM 672 C CA . SER A 1 91 ? 22.422 22.016 1.731 1 71.88 91 SER A CA 1
ATOM 673 C C . SER A 1 91 ? 21.562 22.859 2.654 1 71.88 91 SER A C 1
ATOM 675 O O . SER A 1 91 ? 20.875 23.781 2.199 1 71.88 91 SER A O 1
ATOM 677 N N . ARG A 1 92 ? 21.734 22.562 3.992 1 77.12 92 ARG A N 1
ATOM 678 C CA . ARG A 1 92 ? 20.875 23.266 4.938 1 77.12 92 ARG A CA 1
ATOM 679 C C . ARG A 1 92 ? 21.703 23.938 6.039 1 77.12 92 ARG A C 1
ATOM 681 O O . ARG A 1 92 ? 22.844 23.547 6.289 1 77.12 92 ARG A O 1
ATOM 688 N N . SER A 1 93 ? 21.094 25.031 6.512 1 76.88 93 SER A N 1
ATOM 689 C CA . SER A 1 93 ? 21.797 25.75 7.574 1 76.88 93 SER A CA 1
ATOM 690 C C . SER A 1 93 ? 21.891 24.906 8.836 1 76.88 93 SER A C 1
ATOM 692 O O . SER A 1 93 ? 21.016 24.094 9.125 1 76.88 93 SER A O 1
ATOM 694 N N . GLU A 1 94 ? 22.984 25.031 9.508 1 77.38 94 GLU A N 1
ATOM 695 C CA . GLU A 1 94 ? 23.203 24.297 10.75 1 77.38 94 GLU A CA 1
ATOM 696 C C . GLU A 1 94 ? 22.312 24.844 11.875 1 77.38 94 GLU A C 1
ATOM 698 O O . GLU A 1 94 ? 22.031 26.047 11.906 1 77.38 94 GLU A O 1
ATOM 703 N N . GLY A 1 95 ? 21.859 24.031 12.703 1 83.06 95 GLY A N 1
ATOM 704 C CA . GLY A 1 95 ? 21.219 24.438 13.938 1 83.06 95 GLY A CA 1
ATOM 705 C C . GLY A 1 95 ? 19.734 24.734 13.773 1 83.06 95 GLY A C 1
ATOM 706 O O . GLY A 1 95 ? 19.109 25.359 14.633 1 83.06 95 GLY A O 1
ATOM 707 N N . LEU A 1 96 ? 19.25 24.438 12.648 1 90.44 96 LEU A N 1
ATOM 708 C CA . LEU A 1 96 ? 17.828 24.688 12.43 1 90.44 96 LEU A CA 1
ATOM 709 C C . LEU A 1 96 ? 16.984 23.547 13 1 90.44 96 LEU A C 1
ATOM 711 O O . LEU A 1 96 ? 17.438 22.391 13.031 1 90.44 96 LEU A O 1
ATOM 715 N N . ARG A 1 97 ? 15.891 23.922 13.531 1 94.38 97 ARG A N 1
ATOM 716 C CA . ARG A 1 97 ? 14.914 22.938 13.984 1 94.38 97 ARG A CA 1
ATOM 717 C C . ARG A 1 97 ? 13.891 22.625 12.891 1 94.38 97 ARG A C 1
ATOM 719 O O . ARG A 1 97 ? 13.234 23.531 12.383 1 94.38 97 ARG A O 1
ATOM 726 N N . TYR A 1 98 ? 13.766 21.328 12.633 1 95 98 TYR A N 1
ATOM 727 C CA . TYR A 1 98 ? 12.891 20.906 11.547 1 95 98 TYR A CA 1
ATOM 728 C C . TYR A 1 98 ? 11.688 20.141 12.078 1 95 98 TYR A C 1
ATOM 730 O O . TYR A 1 98 ? 11.781 19.469 13.109 1 95 98 TYR A O 1
ATOM 738 N N . CYS A 1 99 ? 10.609 20.281 11.422 1 97.19 99 CYS A N 1
ATOM 739 C CA . CYS A 1 99 ? 9.453 19.406 11.633 1 97.19 99 CYS A CA 1
ATOM 740 C C . CYS A 1 99 ? 8.906 18.906 10.305 1 97.19 99 CYS A C 1
ATOM 742 O O . CYS A 1 99 ? 9.297 19.391 9.242 1 97.19 99 CYS A O 1
ATOM 744 N N . GLU A 1 100 ? 8.117 17.906 10.414 1 97.5 100 GLU A N 1
ATOM 745 C CA . GLU A 1 100 ? 7.539 17.297 9.211 1 97.5 100 GLU A CA 1
ATOM 746 C C . GLU A 1 100 ? 6.016 17.25 9.305 1 97.5 100 GLU A C 1
ATOM 748 O O . GLU A 1 100 ? 5.461 16.891 10.344 1 97.5 100 GLU A O 1
ATOM 753 N N . LEU A 1 101 ? 5.398 17.703 8.234 1 97.31 101 LEU A N 1
ATOM 754 C CA . LEU A 1 101 ? 3.957 17.562 8.078 1 97.31 101 LEU A CA 1
ATOM 755 C C . LEU A 1 101 ? 3.604 16.188 7.508 1 97.31 101 LEU A C 1
ATOM 757 O O . LEU A 1 101 ? 4.25 15.711 6.574 1 97.31 101 LEU A O 1
ATOM 761 N N . LYS A 1 102 ? 2.615 15.531 8.148 1 92.5 102 LYS A N 1
ATOM 762 C CA . LYS A 1 102 ? 2.188 14.195 7.734 1 92.5 102 LYS A CA 1
ATOM 763 C C . LYS A 1 102 ? 0.672 14.047 7.84 1 92.5 102 LYS A C 1
ATOM 765 O O . LYS A 1 102 ? 0.022 14.781 8.586 1 92.5 102 LYS A O 1
ATOM 770 N N . ARG A 1 103 ? 0.122 13.117 7.051 1 89.75 103 ARG A N 1
ATOM 771 C CA . ARG A 1 103 ? -1.202 12.547 7.273 1 89.75 103 ARG A CA 1
ATOM 772 C C . ARG A 1 103 ? -2.295 13.578 7.016 1 89.75 103 ARG A C 1
ATOM 774 O O . ARG A 1 103 ? -3.271 13.656 7.762 1 89.75 103 ARG A O 1
ATOM 781 N N . LEU A 1 104 ? -2.053 14.445 6.062 1 92.62 104 LEU A N 1
ATOM 782 C CA . LEU A 1 104 ? -3.16 15.305 5.656 1 92.62 104 LEU A CA 1
ATOM 783 C C . LEU A 1 104 ? -4.254 14.492 4.973 1 92.62 104 LEU A C 1
ATOM 785 O O . LEU A 1 104 ? -3.99 13.789 3.996 1 92.62 104 LEU A O 1
ATOM 789 N N . PHE A 1 105 ? -5.43 14.594 5.516 1 89.81 105 PHE A N 1
ATOM 790 C CA . PHE A 1 105 ? -6.566 13.875 4.957 1 89.81 105 PHE A CA 1
ATOM 791 C C . PHE A 1 105 ? -7.859 14.656 5.172 1 89.81 105 PHE A C 1
ATOM 793 O O . PHE A 1 105 ? -8.102 15.172 6.262 1 89.81 105 PHE A O 1
ATOM 800 N N . VAL A 1 106 ? -8.578 14.789 4.113 1 88.25 106 VAL A N 1
ATOM 801 C CA . VAL A 1 106 ? -9.914 15.383 4.168 1 88.25 106 VAL A CA 1
ATOM 802 C C . VAL A 1 106 ? -10.93 14.422 3.543 1 88.25 106 VAL A C 1
ATOM 804 O O . VAL A 1 106 ? -10.703 13.898 2.451 1 88.25 106 VAL A O 1
ATOM 807 N N . TYR A 1 107 ? -11.953 14.164 4.301 1 81.62 107 TYR A N 1
ATOM 808 C CA . TYR A 1 107 ? -13 13.312 3.746 1 81.62 107 TYR A CA 1
ATOM 809 C C . TYR A 1 107 ? -13.562 13.906 2.461 1 81.62 107 TYR A C 1
ATOM 811 O O . TYR A 1 107 ? -13.758 15.117 2.361 1 81.62 107 TYR A O 1
ATOM 819 N N . PRO A 1 108 ? -13.844 13.031 1.551 1 78.12 108 PRO A N 1
ATOM 820 C CA . PRO A 1 108 ? -14.383 13.516 0.275 1 78.12 108 PRO A CA 1
ATOM 821 C C . PRO A 1 108 ? -15.641 14.359 0.446 1 78.12 108 PRO A C 1
ATOM 823 O O . PRO A 1 108 ? -15.859 15.312 -0.307 1 78.12 108 PRO A O 1
ATOM 826 N N . GLU A 1 109 ? -16.438 14.062 1.407 1 72.19 109 GLU A N 1
ATOM 827 C CA . GLU A 1 109 ? -17.703 14.758 1.636 1 72.19 109 GLU A CA 1
ATOM 828 C C . GLU A 1 109 ? -17.469 16.172 2.168 1 72.19 109 GLU A C 1
ATOM 830 O O . GLU A 1 109 ? -18.375 17 2.154 1 72.19 109 GLU A O 1
ATOM 835 N N . ALA A 1 110 ? -16.297 16.406 2.654 1 78.25 110 ALA A N 1
ATOM 836 C CA . ALA A 1 110 ? -15.992 17.703 3.246 1 78.25 110 ALA A CA 1
ATOM 837 C C . ALA A 1 110 ? -15.258 18.609 2.25 1 78.25 110 ALA A C 1
ATOM 839 O O . ALA A 1 110 ? -14.797 19.688 2.609 1 78.25 110 ALA A O 1
ATOM 840 N N . ARG A 1 111 ? -15.156 18.094 1.04 1 66.25 111 ARG A N 1
ATOM 841 C CA . ARG A 1 111 ? -14.414 18.859 0.043 1 66.25 111 ARG A CA 1
ATOM 842 C C . ARG A 1 111 ? -15.133 20.156 -0.294 1 66.25 111 ARG A C 1
ATOM 844 O O . ARG A 1 111 ? -16.359 20.234 -0.221 1 66.25 111 ARG A O 1
ATOM 851 N N . GLY A 1 112 ? -14.328 21.203 -0.572 1 71.06 112 GLY A N 1
ATOM 852 C CA . GLY A 1 112 ? -14.883 22.5 -0.922 1 71.06 112 GLY A CA 1
ATOM 853 C C . GLY A 1 112 ? -15.078 23.406 0.278 1 71.06 112 GLY A C 1
ATOM 854 O O . GLY A 1 112 ? -15.523 24.547 0.135 1 71.06 112 GLY A O 1
ATOM 855 N N . ARG A 1 113 ? -14.781 23.062 1.406 1 79.5 113 ARG A N 1
ATOM 856 C CA . ARG A 1 113 ? -14.969 23.828 2.637 1 79.5 113 ARG A CA 1
ATOM 857 C C . ARG A 1 113 ? -13.633 24.359 3.158 1 79.5 113 ARG A C 1
ATOM 859 O O . ARG A 1 113 ? -13.531 24.75 4.32 1 79.5 113 ARG A O 1
ATOM 866 N N . ARG A 1 114 ? -12.594 24.266 2.418 1 88.69 114 ARG A N 1
ATOM 867 C CA . ARG A 1 114 ? -11.242 24.719 2.746 1 88.69 114 ARG A CA 1
ATOM 868 C C . ARG A 1 114 ? -10.727 24.031 4 1 88.69 114 ARG A C 1
ATOM 870 O O . ARG A 1 114 ? -10.078 24.656 4.84 1 88.69 114 ARG A O 1
ATOM 877 N N . VAL A 1 115 ? -11.109 22.828 4.168 1 91.38 115 VAL A N 1
ATOM 878 C CA . VAL A 1 115 ? -10.734 22.062 5.348 1 91.38 115 VAL A CA 1
ATOM 879 C C . VAL A 1 115 ? -9.227 21.828 5.359 1 91.38 115 VAL A C 1
ATOM 881 O O . VAL A 1 115 ? -8.562 22.078 6.367 1 91.38 115 VAL A O 1
ATOM 884 N N . ALA A 1 116 ? -8.711 21.484 4.227 1 93.12 116 ALA A N 1
ATOM 885 C CA . ALA A 1 116 ? -7.285 21.188 4.133 1 93.12 116 ALA A CA 1
ATOM 886 C C . ALA A 1 116 ? -6.441 22.422 4.43 1 93.12 116 ALA A C 1
ATOM 888 O O . ALA A 1 116 ? -5.457 22.344 5.164 1 93.12 116 ALA A O 1
ATOM 889 N N . LYS A 1 117 ? -6.867 23.5 3.834 1 93.5 117 LYS A N 1
ATOM 890 C CA . LYS A 1 117 ? -6.141 24.734 4.07 1 93.5 117 LYS A CA 1
ATOM 891 C C . LYS A 1 117 ? -6.188 25.125 5.543 1 93.5 117 LYS A C 1
ATOM 893 O O . LYS A 1 117 ? -5.176 25.547 6.113 1 93.5 117 LYS A O 1
ATOM 898 N N . THR A 1 118 ? -7.332 25.031 6.137 1 95.12 118 THR A N 1
ATOM 899 C CA . THR A 1 118 ? -7.492 25.375 7.547 1 95.12 118 THR A CA 1
ATOM 900 C C . THR A 1 118 ? -6.598 24.5 8.422 1 95.12 118 THR A C 1
ATOM 902 O O . THR A 1 118 ? -5.957 24.984 9.352 1 95.12 118 THR A O 1
ATOM 905 N N . LEU A 1 119 ? -6.547 23.219 8.156 1 96.31 119 LEU A N 1
ATOM 906 C CA . LEU A 1 119 ? -5.68 22.281 8.867 1 96.31 119 LEU A CA 1
ATOM 907 C C . LEU A 1 119 ? -4.215 22.672 8.703 1 96.31 119 LEU A C 1
ATOM 909 O O . LEU A 1 119 ? -3.467 22.719 9.68 1 96.31 119 LEU A O 1
ATOM 913 N N . LEU A 1 120 ? -3.846 22.953 7.48 1 97.44 120 LEU A N 1
ATOM 914 C CA . LEU A 1 120 ? -2.459 23.281 7.168 1 97.44 120 LEU A CA 1
ATOM 915 C C . LEU A 1 120 ? -2.021 24.547 7.895 1 97.44 120 LEU A C 1
ATOM 917 O O . LEU A 1 120 ? -0.935 24.594 8.477 1 97.44 120 LEU A O 1
ATOM 921 N N . VAL A 1 121 ? -2.83 25.547 7.855 1 97.19 121 VAL A N 1
ATOM 922 C CA . VAL A 1 121 ? -2.531 26.828 8.5 1 97.19 121 VAL A CA 1
ATOM 923 C C . VAL A 1 121 ? -2.357 26.609 10 1 97.19 121 VAL A C 1
ATOM 925 O O . VAL A 1 121 ? -1.432 27.156 10.609 1 97.19 121 VAL A O 1
ATOM 928 N N . GLU A 1 122 ? -3.223 25.828 10.57 1 97.44 122 GLU A N 1
ATOM 929 C CA . GLU A 1 122 ? -3.109 25.562 12 1 97.44 122 GLU A CA 1
ATOM 930 C C . GLU A 1 122 ? -1.839 24.781 12.312 1 97.44 122 GLU A C 1
ATOM 932 O O . GLU A 1 122 ? -1.177 25.031 13.32 1 97.44 122 GLU A O 1
ATOM 937 N N . ALA A 1 123 ? -1.521 23.797 11.531 1 98 123 ALA A N 1
ATOM 938 C CA . ALA A 1 123 ? -0.296 23.031 11.734 1 98 123 ALA A CA 1
ATOM 939 C C . ALA A 1 123 ? 0.934 23.922 11.68 1 98 123 ALA A C 1
ATOM 941 O O . ALA A 1 123 ? 1.858 23.781 12.484 1 98 123 ALA A O 1
ATOM 942 N N . GLN A 1 124 ? 0.926 24.828 10.727 1 97.94 124 GLN A N 1
ATOM 943 C CA . GLN A 1 124 ? 2.027 25.781 10.617 1 97.94 124 GLN A CA 1
ATOM 944 C C . GLN A 1 124 ? 2.127 26.656 11.867 1 97.94 124 GLN A C 1
ATOM 946 O O . GLN A 1 124 ? 3.227 26.922 12.359 1 97.94 124 GLN A O 1
ATOM 951 N N . LYS A 1 125 ? 1.011 27.094 12.289 1 97.81 125 LYS A N 1
ATOM 952 C CA . LYS A 1 125 ? 0.982 27.906 13.508 1 97.81 125 LYS A CA 1
ATOM 953 C C . LYS A 1 125 ? 1.573 27.141 14.688 1 97.81 125 LYS A C 1
ATOM 955 O O . LYS A 1 125 ? 2.391 27.688 15.438 1 97.81 125 LYS A O 1
ATOM 960 N N . ARG A 1 126 ? 1.181 25.906 14.859 1 97.19 126 ARG A N 1
ATOM 961 C CA . ARG A 1 126 ? 1.707 25.078 15.938 1 97.19 126 ARG A CA 1
ATOM 962 C C . ARG A 1 126 ? 3.219 24.922 15.82 1 97.19 126 ARG A C 1
ATOM 964 O O . ARG A 1 126 ? 3.932 24.953 16.828 1 97.19 126 ARG A O 1
ATOM 971 N N . ALA A 1 127 ? 3.637 24.719 14.672 1 97.88 127 ALA A N 1
ATOM 972 C CA . ALA A 1 127 ? 5.066 24.547 14.422 1 97.88 127 ALA A CA 1
ATOM 973 C C . ALA A 1 127 ? 5.84 25.812 14.805 1 97.88 127 ALA A C 1
ATOM 975 O O . ALA A 1 127 ? 6.879 25.734 15.461 1 97.88 127 ALA A O 1
ATOM 976 N N . ARG A 1 128 ? 5.336 26.969 14.414 1 97.5 128 ARG A N 1
ATOM 977 C CA . ARG A 1 128 ? 5.961 28.234 14.766 1 97.5 128 ARG A CA 1
ATOM 978 C C . ARG A 1 128 ? 5.996 28.438 16.281 1 97.5 128 ARG A C 1
ATOM 980 O O . ARG A 1 128 ? 7.023 28.828 16.828 1 97.5 128 ARG A O 1
ATOM 987 N N . ASP A 1 129 ? 4.875 28.125 16.844 1 97.06 129 ASP A N 1
ATOM 988 C CA . ASP A 1 129 ? 4.77 28.297 18.297 1 97.06 129 ASP A CA 1
ATOM 989 C C . ASP A 1 129 ? 5.781 27.422 19.031 1 97.06 129 ASP A C 1
ATOM 991 O O . ASP A 1 129 ? 6.285 27.797 20.094 1 97.06 129 ASP A O 1
ATOM 995 N N . GLU A 1 130 ? 6.012 26.266 18.5 1 96.69 130 GLU A N 1
ATOM 996 C CA . GLU A 1 130 ? 6.934 25.312 19.125 1 96.69 130 GLU A CA 1
ATOM 997 C C . GLU A 1 130 ? 8.383 25.719 18.875 1 96.69 130 GLU A C 1
ATOM 999 O O . GLU A 1 130 ? 9.289 25.234 19.562 1 96.69 130 GLU A O 1
ATOM 1004 N N . GLY A 1 131 ? 8.594 26.562 17.812 1 96.25 131 GLY A N 1
ATOM 1005 C CA . GLY A 1 131 ? 9.938 27.078 17.594 1 96.25 131 GLY A CA 1
ATOM 1006 C C . GLY A 1 131 ? 10.648 26.422 16.422 1 96.25 131 GLY A C 1
ATOM 1007 O O . GLY A 1 131 ? 11.875 26.516 16.312 1 96.25 131 GLY A O 1
ATOM 1008 N N . TYR A 1 132 ? 9.945 25.703 15.633 1 97.12 132 TYR A N 1
ATOM 1009 C CA . TYR A 1 132 ? 10.57 25.125 14.453 1 97.12 132 TYR A CA 1
ATOM 1010 C C . TYR A 1 132 ? 10.953 26.203 13.445 1 97.12 132 TYR A C 1
ATOM 1012 O O . TYR A 1 132 ? 10.258 27.203 13.305 1 97.12 132 TYR A O 1
ATOM 1020 N N . ASP A 1 133 ? 12.016 25.969 12.703 1 96.31 133 ASP A N 1
ATOM 1021 C CA . ASP A 1 133 ? 12.516 26.922 11.711 1 96.31 133 ASP A CA 1
ATOM 1022 C C . ASP A 1 133 ? 11.984 26.578 10.32 1 96.31 133 ASP A C 1
ATOM 1024 O O . ASP A 1 133 ? 11.781 27.469 9.492 1 96.31 133 ASP A O 1
ATOM 1028 N N . GLU A 1 134 ? 11.867 25.344 10.062 1 96.19 134 GLU A N 1
ATOM 1029 C CA . GLU A 1 134 ? 11.484 24.875 8.734 1 96.19 134 GLU A CA 1
ATOM 1030 C C . GLU A 1 134 ? 10.586 23.641 8.812 1 96.19 134 GLU A C 1
ATOM 1032 O O . GLU A 1 134 ? 10.828 22.75 9.617 1 96.19 134 GLU A O 1
ATOM 1037 N N . MET A 1 135 ? 9.586 23.688 8.07 1 97.88 135 MET A N 1
ATOM 1038 C CA . MET A 1 135 ? 8.648 22.562 7.949 1 97.88 135 MET A CA 1
ATOM 1039 C C . MET A 1 135 ? 8.836 21.844 6.625 1 97.88 135 MET A C 1
ATOM 1041 O O . MET A 1 135 ? 8.898 22.469 5.566 1 97.88 135 MET A O 1
ATOM 1045 N N . LEU A 1 136 ? 9.016 20.547 6.723 1 96.81 136 LEU A N 1
ATOM 1046 C CA . LEU A 1 136 ? 9.211 19.719 5.539 1 96.81 136 LEU A CA 1
ATOM 1047 C C . LEU A 1 136 ? 8.039 18.75 5.344 1 96.81 136 LEU A C 1
ATOM 1049 O O . LEU A 1 136 ? 7.305 18.469 6.289 1 96.81 136 LEU A O 1
ATOM 1053 N N . LEU A 1 137 ? 7.785 18.312 4.141 1 96.81 137 LEU A N 1
ATOM 1054 C CA . LEU A 1 137 ? 6.824 17.25 3.844 1 96.81 137 LEU A CA 1
ATOM 1055 C C . LEU A 1 137 ? 7.195 16.531 2.555 1 96.81 137 LEU A C 1
ATOM 1057 O O . LEU A 1 137 ? 7.926 17.062 1.723 1 96.81 137 LEU A O 1
ATOM 1061 N N . ASP A 1 138 ? 6.789 15.32 2.41 1 93.44 138 ASP A N 1
ATOM 1062 C CA . ASP A 1 138 ? 6.883 14.562 1.168 1 93.44 138 ASP A CA 1
ATOM 1063 C C . ASP A 1 138 ? 5.516 14.023 0.746 1 93.44 138 ASP A C 1
ATOM 1065 O O . ASP A 1 138 ? 4.633 13.828 1.584 1 93.44 138 ASP A O 1
ATOM 1069 N N . THR A 1 139 ? 5.297 13.984 -0.518 1 88.06 139 THR A N 1
ATOM 1070 C CA . THR A 1 139 ? 4.031 13.508 -1.071 1 88.06 139 THR A CA 1
ATOM 1071 C C . THR A 1 139 ? 4.234 12.938 -2.471 1 88.06 139 THR A C 1
ATOM 1073 O O . THR A 1 139 ? 5.27 13.164 -3.098 1 88.06 139 THR A O 1
ATOM 1076 N N . LEU A 1 140 ? 3.309 12.172 -2.84 1 79.56 140 LEU A N 1
ATOM 1077 C CA . LEU A 1 140 ? 3.363 11.609 -4.188 1 79.56 140 LEU A CA 1
ATOM 1078 C C . LEU A 1 140 ? 2.914 12.641 -5.219 1 79.56 140 LEU A C 1
ATOM 1080 O O . LEU A 1 140 ? 1.981 13.406 -4.973 1 79.56 140 LEU A O 1
ATOM 1084 N N . SER A 1 141 ? 3.555 12.562 -6.383 1 83.56 141 SER A N 1
ATOM 1085 C CA . SER A 1 141 ? 3.291 13.516 -7.453 1 83.56 141 SER A CA 1
ATOM 1086 C C . SER A 1 141 ? 1.831 13.469 -7.891 1 83.56 141 SER A C 1
ATOM 1088 O O . SER A 1 141 ? 1.301 14.445 -8.414 1 83.56 141 SER A O 1
ATOM 1090 N N . LYS A 1 142 ? 1.185 12.383 -7.637 1 73.75 142 LYS A N 1
ATOM 1091 C CA . LYS A 1 142 ? -0.203 12.227 -8.062 1 73.75 142 LYS A CA 1
ATOM 1092 C C . LYS A 1 142 ? -1.151 12.977 -7.129 1 73.75 142 LYS A C 1
ATOM 1094 O O . LYS A 1 142 ? -2.324 13.172 -7.453 1 73.75 142 LYS A O 1
ATOM 1099 N N . MET A 1 143 ? -0.634 13.336 -6.02 1 82.12 143 MET A N 1
ATOM 1100 C CA . MET A 1 143 ? -1.451 14.102 -5.078 1 82.12 143 MET A CA 1
ATOM 1101 C C . MET A 1 143 ? -1.522 15.57 -5.48 1 82.12 143 MET A C 1
ATOM 1103 O O . MET A 1 143 ? -1.166 16.453 -4.695 1 82.12 143 MET A O 1
ATOM 1107 N N . THR A 1 144 ? -2.115 15.875 -6.578 1 82.56 144 THR A N 1
ATOM 1108 C CA . THR A 1 144 ? -2.049 17.188 -7.215 1 82.56 144 THR A CA 1
ATOM 1109 C C . THR A 1 144 ? -2.771 18.234 -6.371 1 82.56 144 THR A C 1
ATOM 1111 O O . THR A 1 144 ? -2.291 19.359 -6.227 1 82.56 144 THR A O 1
ATOM 1114 N N . ALA A 1 145 ? -3.926 17.859 -5.84 1 80.25 145 ALA A N 1
ATOM 1115 C CA . ALA A 1 145 ? -4.68 18.812 -5.031 1 80.25 145 ALA A CA 1
ATOM 1116 C C . ALA A 1 145 ? -3.885 19.234 -3.799 1 80.25 145 ALA A C 1
ATOM 1118 O O . ALA A 1 145 ? -3.834 20.422 -3.465 1 80.25 145 ALA A O 1
ATOM 1119 N N . ALA A 1 146 ? -3.285 18.297 -3.131 1 88.81 146 ALA A N 1
ATOM 1120 C CA . ALA A 1 146 ? -2.477 18.594 -1.953 1 88.81 146 ALA A CA 1
ATOM 1121 C C . ALA A 1 146 ? -1.248 19.422 -2.326 1 88.81 146 ALA A C 1
ATOM 1123 O O . ALA A 1 146 ? -0.91 20.375 -1.641 1 88.81 146 ALA A O 1
ATOM 1124 N N . ILE A 1 147 ? -0.652 19.062 -3.406 1 91.81 147 ILE A N 1
ATOM 1125 C CA . ILE A 1 147 ? 0.541 19.766 -3.871 1 91.81 147 ILE A CA 1
ATOM 1126 C C . ILE A 1 147 ? 0.202 21.234 -4.16 1 91.81 147 ILE A C 1
ATOM 1128 O O . ILE A 1 147 ? 0.931 22.141 -3.748 1 91.81 147 ILE A O 1
ATOM 1132 N N . ASN A 1 148 ? -0.868 21.406 -4.867 1 89.56 148 ASN A N 1
ATOM 1133 C CA . ASN A 1 148 ? -1.309 22.766 -5.168 1 89.56 148 ASN A CA 1
ATOM 1134 C C . ASN A 1 148 ? -1.573 23.562 -3.895 1 89.56 148 ASN A C 1
ATOM 1136 O O . ASN A 1 148 ? -1.249 24.75 -3.822 1 89.56 148 ASN A O 1
ATOM 1140 N N . LEU A 1 149 ? -2.141 22.938 -2.982 1 92.5 149 LEU A N 1
ATOM 1141 C CA . LEU A 1 149 ? -2.383 23.594 -1.697 1 92.5 149 LEU A CA 1
ATOM 1142 C C . LEU A 1 149 ? -1.067 23.984 -1.031 1 92.5 149 LEU A C 1
ATOM 1144 O O . LEU A 1 149 ? -0.918 25.109 -0.559 1 92.5 149 LEU A O 1
ATOM 1148 N N . TYR A 1 150 ? -0.118 23.047 -0.963 1 97.31 150 TYR A N 1
ATOM 1149 C CA . TYR A 1 150 ? 1.17 23.328 -0.341 1 97.31 150 TYR A CA 1
ATOM 1150 C C . TYR A 1 150 ? 1.851 24.516 -1.018 1 97.31 150 TYR A C 1
ATOM 1152 O O . TYR A 1 150 ? 2.336 25.422 -0.346 1 97.31 150 TYR A O 1
ATOM 1160 N N . LYS A 1 151 ? 1.812 24.516 -2.301 1 96.25 151 LYS A N 1
ATOM 1161 C CA . LYS A 1 151 ? 2.424 25.609 -3.053 1 96.25 151 LYS A CA 1
ATOM 1162 C C . LYS A 1 151 ? 1.722 26.922 -2.771 1 96.25 151 LYS A C 1
ATOM 1164 O O . LYS A 1 151 ? 2.375 27.953 -2.586 1 96.25 151 LYS A O 1
ATOM 1169 N N . SER A 1 152 ? 0.464 26.875 -2.756 1 95.69 152 SER A N 1
ATOM 1170 C CA . SER A 1 152 ? -0.308 28.078 -2.494 1 95.69 152 SER A CA 1
ATOM 1171 C C . SER A 1 152 ? -0.026 28.625 -1.097 1 95.69 152 SER A C 1
ATOM 1173 O O . SER A 1 152 ? -0.195 29.812 -0.844 1 95.69 152 SER A O 1
ATOM 1175 N N . GLU A 1 153 ? 0.414 27.766 -0.228 1 96.38 153 GLU A N 1
ATOM 1176 C CA . GLU A 1 153 ? 0.696 28.172 1.149 1 96.38 153 GLU A CA 1
ATOM 1177 C C . GLU A 1 153 ? 2.18 28.453 1.346 1 96.38 153 GLU A C 1
ATOM 1179 O O . GLU A 1 153 ? 2.645 28.609 2.479 1 96.38 153 GLU A O 1
ATOM 1184 N N . GLY A 1 154 ? 2.863 28.484 0.285 1 97 154 GLY A N 1
ATOM 1185 C CA . GLY A 1 154 ? 4.223 29.016 0.348 1 97 154 GLY A CA 1
ATOM 1186 C C . GLY A 1 154 ? 5.273 27.922 0.399 1 97 154 GLY A C 1
ATOM 1187 O O . GLY A 1 154 ? 6.465 28.203 0.555 1 97 154 GLY A O 1
ATOM 1188 N N . PHE A 1 155 ? 4.867 26.703 0.275 1 98 155 PHE A N 1
ATOM 1189 C CA . PHE A 1 155 ? 5.852 25.625 0.206 1 98 155 PHE A CA 1
ATOM 1190 C C . PHE A 1 155 ? 6.559 25.625 -1.145 1 98 155 PHE A C 1
ATOM 1192 O O . PHE A 1 155 ? 5.934 25.875 -2.178 1 98 155 PHE A O 1
ATOM 1199 N N . ILE A 1 156 ? 7.832 25.281 -1.088 1 96.81 156 ILE A N 1
ATOM 1200 C CA . ILE A 1 156 ? 8.625 25.188 -2.312 1 96.81 156 ILE A CA 1
ATOM 1201 C C . ILE A 1 156 ? 9.203 23.781 -2.451 1 96.81 156 ILE A C 1
ATOM 1203 O O . ILE A 1 156 ? 9.578 23.156 -1.458 1 96.81 156 ILE A O 1
ATOM 1207 N N . GLU A 1 157 ? 9.266 23.312 -3.656 1 96.06 157 GLU A N 1
ATOM 1208 C CA . GLU A 1 157 ? 9.844 22 -3.916 1 96.06 157 GLU A CA 1
ATOM 1209 C C . GLU A 1 157 ? 11.336 21.969 -3.604 1 96.06 157 GLU A C 1
ATOM 1211 O O . GLU A 1 157 ? 12.062 22.906 -3.949 1 96.06 157 GLU A O 1
ATOM 1216 N N . VAL A 1 158 ? 11.766 20.922 -2.959 1 93.81 158 VAL A N 1
ATOM 1217 C CA . VAL A 1 158 ? 13.172 20.828 -2.564 1 93.81 158 VAL A CA 1
ATOM 1218 C C . VAL A 1 158 ? 13.695 19.438 -2.854 1 93.81 158 VAL A C 1
ATOM 1220 O O . VAL A 1 158 ? 12.953 18.562 -3.314 1 93.81 158 VAL A O 1
ATOM 1223 N N . GLU A 1 159 ? 14.977 19.234 -2.596 1 90.38 159 GLU A N 1
ATOM 1224 C CA . GLU A 1 159 ? 15.602 17.922 -2.725 1 90.38 159 GLU A CA 1
ATOM 1225 C C . GLU A 1 159 ? 15.125 16.984 -1.622 1 90.38 159 GLU A C 1
ATOM 1227 O O . GLU A 1 159 ? 14.688 17.422 -0.562 1 90.38 159 GLU A O 1
ATOM 1232 N N . PRO A 1 160 ? 15.273 15.727 -1.863 1 89 160 PRO A N 1
ATOM 1233 C CA . PRO A 1 160 ? 14.852 14.75 -0.859 1 89 160 PRO A CA 1
ATOM 1234 C C . PRO A 1 160 ? 15.523 14.961 0.494 1 89 160 PRO A C 1
ATOM 1236 O O . PRO A 1 160 ? 16.703 15.297 0.551 1 89 160 PRO A O 1
ATOM 1239 N N . TYR A 1 161 ? 14.766 14.812 1.516 1 89.81 161 TYR A N 1
ATOM 1240 C CA . TYR A 1 161 ? 15.328 14.891 2.859 1 89.81 161 TYR A CA 1
ATOM 1241 C C . TYR A 1 161 ? 15.211 13.555 3.58 1 89.81 161 TYR A C 1
ATOM 1243 O O . TYR A 1 161 ? 15.453 13.469 4.785 1 89.81 161 TYR A O 1
ATOM 1251 N N . ASN A 1 162 ? 14.625 12.594 2.871 1 83.75 162 ASN A N 1
ATOM 1252 C CA . ASN A 1 1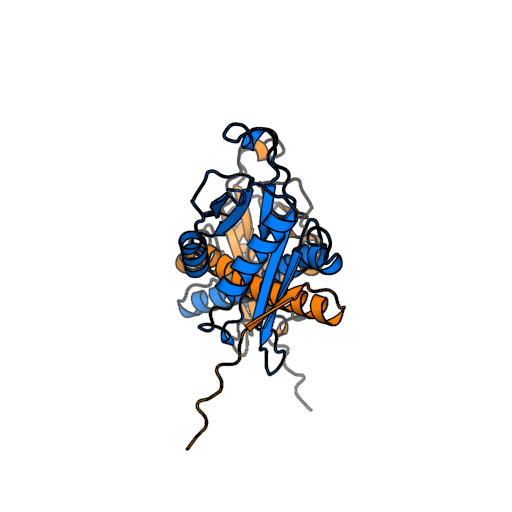62 ? 14.57 11.211 3.326 1 83.75 162 ASN A CA 1
ATOM 1253 C C . ASN A 1 162 ? 14.703 10.234 2.162 1 83.75 162 ASN A C 1
ATOM 1255 O O . ASN A 1 162 ? 14.875 10.648 1.015 1 83.75 162 ASN A O 1
ATOM 1259 N N . SER A 1 163 ? 14.758 8.984 2.463 1 76 163 SER A N 1
ATOM 1260 C CA . SER A 1 163 ? 14.891 7.953 1.437 1 76 163 SER A CA 1
ATOM 1261 C C . SER A 1 163 ? 13.578 7.215 1.22 1 76 163 SER A C 1
ATOM 1263 O O . SER A 1 163 ? 13.477 6.02 1.512 1 76 163 SER A O 1
ATOM 1265 N N . SER A 1 164 ? 12.625 7.934 0.624 1 69.88 164 SER A N 1
ATOM 1266 C CA . SER A 1 164 ? 11.344 7.297 0.334 1 69.88 164 SER A CA 1
ATOM 1267 C C . SER A 1 164 ? 11.484 6.234 -0.751 1 69.88 164 SER A C 1
ATOM 1269 O O . SER A 1 164 ? 12.102 6.484 -1.792 1 69.88 164 SER A O 1
ATOM 1271 N N . PRO A 1 165 ? 10.906 5.078 -0.551 1 61.81 165 PRO A N 1
ATOM 1272 C CA . PRO A 1 165 ? 10.969 4.027 -1.57 1 61.81 165 PRO A CA 1
ATOM 1273 C C . PRO A 1 165 ? 9.945 4.23 -2.686 1 61.81 165 PRO A C 1
ATOM 1275 O O . PRO A 1 165 ? 9.977 3.518 -3.693 1 61.81 165 PRO A O 1
ATOM 1278 N N . LEU A 1 166 ? 9.078 5.156 -2.498 1 62.09 166 LEU A N 1
ATOM 1279 C CA . LEU A 1 166 ? 7.984 5.348 -3.447 1 62.09 166 LEU A CA 1
ATOM 1280 C C . LEU A 1 166 ? 8.438 6.199 -4.629 1 62.09 166 LEU A C 1
ATOM 1282 O O . LEU A 1 166 ? 9.047 7.254 -4.441 1 62.09 166 LEU A O 1
ATOM 1286 N N . GLN A 1 167 ? 8.141 5.668 -5.758 1 65.38 167 GLN A N 1
ATOM 1287 C CA . GLN A 1 167 ? 8.445 6.406 -6.98 1 65.38 167 GLN A CA 1
ATOM 1288 C C . GLN A 1 167 ? 7.516 7.602 -7.145 1 65.38 167 GLN A C 1
ATOM 1290 O O . GLN A 1 167 ? 6.316 7.504 -6.879 1 65.38 167 GLN A O 1
ATOM 1295 N N . GLY A 1 168 ? 8.102 8.727 -7.512 1 74.06 168 GLY A N 1
ATOM 1296 C CA . GLY A 1 168 ? 7.301 9.914 -7.777 1 74.06 168 GLY A CA 1
ATOM 1297 C C . GLY A 1 168 ? 7.09 10.781 -6.551 1 74.06 168 GLY A C 1
ATOM 1298 O O . GLY A 1 168 ? 6.219 11.648 -6.543 1 74.06 168 GLY A O 1
ATOM 1299 N N . THR A 1 169 ? 7.918 10.406 -5.598 1 83.56 169 THR A N 1
ATOM 1300 C CA . THR A 1 169 ? 7.82 11.227 -4.391 1 83.56 169 THR A CA 1
ATOM 1301 C C . THR A 1 169 ? 8.406 12.617 -4.633 1 83.56 169 THR A C 1
ATOM 1303 O O . THR A 1 169 ? 9.492 12.75 -5.199 1 83.56 169 THR A O 1
ATOM 1306 N N . LEU A 1 170 ? 7.664 13.586 -4.277 1 91.56 170 LEU A N 1
ATOM 1307 C CA . LEU A 1 170 ? 8.117 14.977 -4.293 1 91.56 170 LEU A CA 1
ATOM 1308 C C . LEU A 1 170 ? 8.328 15.492 -2.873 1 91.56 170 LEU A C 1
ATOM 1310 O O . LEU A 1 170 ? 7.684 15.023 -1.934 1 91.56 170 LEU A O 1
ATOM 1314 N N . TYR A 1 171 ? 9.188 16.406 -2.725 1 94.62 171 TYR A N 1
ATOM 1315 C CA . TYR A 1 171 ? 9.547 16.953 -1.424 1 94.62 171 TYR A CA 1
ATOM 1316 C C . TYR A 1 171 ? 9.344 18.469 -1.395 1 94.62 171 TYR A C 1
ATOM 1318 O O . TYR A 1 171 ? 9.648 19.172 -2.367 1 94.62 171 TYR A O 1
ATOM 1326 N N . PHE A 1 172 ? 8.797 18.938 -0.307 1 97 172 PHE A N 1
ATOM 1327 C CA . PHE A 1 172 ? 8.516 20.359 -0.168 1 97 172 PHE A CA 1
ATOM 1328 C C . PHE A 1 172 ? 8.992 20.891 1.183 1 97 172 PHE A C 1
ATOM 1330 O O . PHE A 1 172 ? 9.086 20.125 2.148 1 97 172 PHE A O 1
ATOM 1337 N N . ALA A 1 173 ? 9.328 22.172 1.214 1 96.25 173 ALA A N 1
ATOM 1338 C CA . ALA A 1 173 ? 9.758 22.859 2.432 1 96.25 173 ALA A CA 1
ATOM 1339 C C . ALA A 1 173 ? 9.141 24.234 2.537 1 96.25 173 ALA A C 1
ATOM 1341 O O . ALA A 1 173 ? 8.828 24.875 1.522 1 96.25 173 ALA A O 1
ATOM 1342 N N . ARG A 1 174 ? 8.969 24.625 3.736 1 97.19 174 ARG A N 1
ATOM 1343 C CA . ARG A 1 174 ? 8.523 25.969 4.055 1 97.19 174 ARG A CA 1
ATOM 1344 C C . ARG A 1 174 ? 9.273 26.531 5.266 1 97.19 174 ARG A C 1
ATOM 1346 O O . ARG A 1 174 ? 9.273 25.906 6.332 1 97.19 174 ARG A O 1
ATOM 1353 N N . ARG A 1 175 ? 9.875 27.672 5.082 1 95.81 175 ARG A N 1
ATOM 1354 C CA . ARG A 1 175 ? 10.469 28.375 6.215 1 95.81 175 ARG A CA 1
ATOM 1355 C C . ARG A 1 175 ? 9.391 28.984 7.105 1 95.81 175 ARG A C 1
ATOM 1357 O O . ARG A 1 175 ? 8.461 29.641 6.613 1 95.81 175 ARG A O 1
ATOM 1364 N N . LEU A 1 176 ? 9.469 28.703 8.367 1 95.56 176 LEU A N 1
ATOM 1365 C CA . LEU A 1 176 ? 8.422 29.125 9.297 1 95.56 176 LEU A CA 1
ATOM 1366 C C . LEU A 1 176 ? 8.797 30.438 9.984 1 95.56 176 LEU A C 1
ATOM 1368 O O . LEU A 1 176 ? 7.926 31.188 10.438 1 95.56 176 LEU A O 1
ATOM 1372 N N . GLN A 1 177 ? 9.93 30.625 10.406 1 81.5 177 GLN A N 1
ATOM 1373 C CA . GLN A 1 177 ? 10.352 31.828 11.125 1 81.5 177 GLN A CA 1
ATOM 1374 C C . GLN A 1 177 ? 10.891 32.875 10.172 1 81.5 177 GLN A C 1
ATOM 1376 O O . GLN A 1 177 ? 11.578 32.562 9.195 1 81.5 177 GLN A O 1
ATOM 1381 N N . ALA A 1 178 ? 10.031 34.094 10.008 1 56.34 178 ALA A N 1
ATOM 1382 C CA . ALA A 1 178 ? 10.68 35.312 9.5 1 56.34 178 ALA A CA 1
ATOM 1383 C C . ALA A 1 178 ? 11.539 35.969 10.57 1 56.34 178 ALA A C 1
ATOM 1385 O O . ALA A 1 178 ? 11.266 35.844 11.766 1 56.34 178 ALA A O 1
ATOM 1386 N N . MET B 1 1 ? -38.469 32.625 3.822 1 34.69 1 MET B N 1
ATOM 1387 C CA . MET B 1 1 ? -37.156 33.094 3.477 1 34.69 1 MET B CA 1
ATOM 1388 C C . MET B 1 1 ? -36.094 32.062 3.889 1 34.69 1 MET B C 1
ATOM 1390 O O . MET B 1 1 ? -35.938 31.766 5.074 1 34.69 1 MET B O 1
ATOM 1394 N N . GLU B 1 2 ? -35.812 30.969 3.178 1 39.75 2 GLU B N 1
ATOM 1395 C CA . GLU B 1 2 ? -35.062 29.766 3.561 1 39.75 2 GLU B CA 1
ATOM 1396 C C . GLU B 1 2 ? -33.656 30.141 4.004 1 39.75 2 GLU B C 1
ATOM 1398 O O . GLU B 1 2 ? -32.938 30.875 3.314 1 39.75 2 GLU B O 1
ATOM 1403 N N . THR B 1 3 ? -33.438 30.25 5.281 1 45 3 THR B N 1
ATOM 1404 C CA . THR B 1 3 ? -32.125 30.609 5.848 1 45 3 THR B CA 1
ATOM 1405 C C . THR B 1 3 ? -31 29.953 5.062 1 45 3 THR B C 1
ATOM 1407 O O . THR B 1 3 ? -31.031 28.75 4.805 1 45 3 THR B O 1
ATOM 1410 N N . PRO B 1 4 ? -30.297 30.656 4.227 1 48.34 4 PRO B N 1
ATOM 1411 C CA . PRO B 1 4 ? -29.188 30.094 3.451 1 48.34 4 PRO B CA 1
ATOM 1412 C C . PRO B 1 4 ? -28.422 29.016 4.219 1 48.34 4 PRO B C 1
ATOM 1414 O O . PRO B 1 4 ? -28.3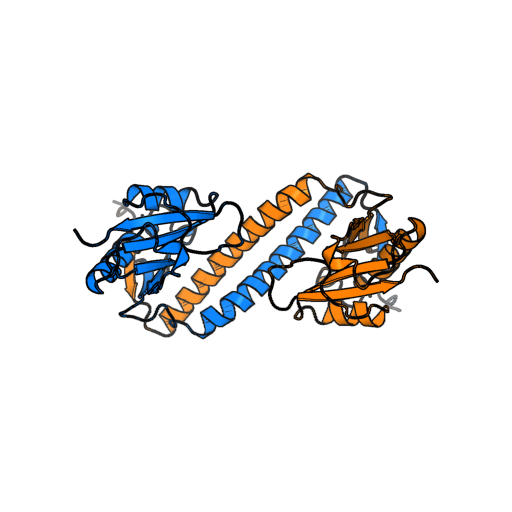91 29.031 5.449 1 48.34 4 PRO B O 1
ATOM 1417 N N . PRO B 1 5 ? -28.391 27.75 3.854 1 46.41 5 PRO B N 1
ATOM 1418 C CA . PRO B 1 5 ? -27.719 26.703 4.629 1 46.41 5 PRO B CA 1
ATOM 1419 C C . PRO B 1 5 ? -26.469 27.203 5.352 1 46.41 5 PRO B C 1
ATOM 1421 O O . PRO B 1 5 ? -25.688 27.969 4.781 1 46.41 5 PRO B O 1
ATOM 1424 N N . THR B 1 6 ? -26.438 27.656 6.523 1 48.62 6 THR B N 1
ATOM 1425 C CA . THR B 1 6 ? -25.359 28.156 7.363 1 48.62 6 THR B CA 1
ATOM 1426 C C . THR B 1 6 ? -24.078 27.375 7.117 1 48.62 6 THR B C 1
ATOM 1428 O O . THR B 1 6 ? -24.031 26.156 7.293 1 48.62 6 THR B O 1
ATOM 1431 N N . SER B 1 7 ? -23.328 27.656 6.082 1 56.06 7 SER B N 1
ATOM 1432 C CA . SER B 1 7 ? -22.047 27.062 5.723 1 56.06 7 SER B CA 1
ATOM 1433 C C . SER B 1 7 ? -21.234 26.703 6.965 1 56.06 7 SER B C 1
ATOM 1435 O O . SER B 1 7 ? -20.922 27.578 7.777 1 56.06 7 SER B O 1
ATOM 1437 N N . SER B 1 8 ? -21.531 25.656 7.559 1 66.75 8 SER B N 1
ATOM 1438 C CA . SER B 1 8 ? -20.938 25.234 8.82 1 66.75 8 SER B CA 1
ATOM 1439 C C . SER B 1 8 ? -19.422 25.453 8.82 1 66.75 8 SER B C 1
ATOM 1441 O O . SER B 1 8 ? -18.766 25.297 7.789 1 66.75 8 SER B O 1
ATOM 1443 N N . SER B 1 9 ? -18.922 26.312 9.695 1 85.81 9 SER B N 1
ATOM 1444 C CA . SER B 1 9 ? -17.516 26.688 9.852 1 85.81 9 SER B CA 1
ATOM 1445 C C . SER B 1 9 ? -16.672 25.484 10.273 1 85.81 9 SER B C 1
ATOM 1447 O O . SER B 1 9 ? -17.203 24.453 10.695 1 85.81 9 SER B O 1
ATOM 1449 N N . VAL B 1 10 ? -15.5 25.469 9.867 1 89.81 10 VAL B N 1
ATOM 1450 C CA . VAL B 1 10 ? -14.531 24.422 10.188 1 89.81 10 VAL B CA 1
ATOM 1451 C C . VAL B 1 10 ? -13.727 24.828 11.422 1 89.81 10 VAL B C 1
ATOM 1453 O O . VAL B 1 10 ? -13.219 25.953 11.5 1 89.81 10 VAL B O 1
ATOM 1456 N N . LEU B 1 11 ? -13.773 24.031 12.453 1 92.12 11 LEU B N 1
ATOM 1457 C CA . LEU B 1 11 ? -12.953 24.203 13.641 1 92.12 11 LEU B CA 1
ATOM 1458 C C . LEU B 1 11 ? -11.82 23.172 13.68 1 92.12 11 LEU B C 1
ATOM 1460 O O . LEU B 1 11 ? -12.031 22.016 13.328 1 92.12 11 LEU B O 1
ATOM 1464 N N . VAL B 1 12 ? -10.625 23.641 14.055 1 95.62 12 VAL B N 1
ATOM 1465 C CA . VAL B 1 12 ? -9.492 22.734 14.195 1 95.62 12 VAL B CA 1
ATOM 1466 C C . VAL B 1 12 ? -9.078 22.641 15.656 1 95.62 12 VAL B C 1
ATOM 1468 O O . VAL B 1 12 ? -8.961 23.656 16.344 1 95.62 12 VAL B O 1
ATOM 1471 N N . ARG B 1 13 ? -8.953 21.438 16.109 1 94.25 13 ARG B N 1
ATOM 1472 C CA . ARG B 1 13 ? -8.523 21.25 17.484 1 94.25 13 ARG B CA 1
ATOM 1473 C C . ARG B 1 13 ? -7.473 20.141 17.594 1 94.25 13 ARG B C 1
ATOM 1475 O O . ARG B 1 13 ? -7.371 19.297 16.703 1 94.25 13 ARG B O 1
ATOM 1482 N N . GLN B 1 14 ? -6.645 20.219 18.672 1 94.94 14 GLN B N 1
ATOM 1483 C CA . GLN B 1 14 ? -5.715 19.141 18.984 1 94.94 14 GLN B CA 1
ATOM 1484 C C . GLN B 1 14 ? -6.461 17.875 19.391 1 94.94 14 GLN B C 1
ATOM 1486 O O . GLN B 1 14 ? -7.375 17.906 20.203 1 94.94 14 GLN B O 1
ATOM 1491 N N . ALA B 1 15 ? -6.148 16.781 18.75 1 92.56 15 ALA B N 1
ATOM 1492 C CA . ALA B 1 15 ? -6.719 15.5 19.156 1 92.56 15 ALA B CA 1
ATOM 1493 C C . ALA B 1 15 ? -6.172 15.07 20.516 1 92.56 15 ALA B C 1
ATOM 1495 O O . ALA B 1 15 ? -5.008 14.672 20.625 1 92.56 15 ALA B O 1
ATOM 1496 N N . ALA B 1 16 ? -7.023 15.125 21.5 1 88.25 16 ALA B N 1
ATOM 1497 C CA . ALA B 1 16 ? -6.547 14.875 22.859 1 88.25 16 ALA B CA 1
ATOM 1498 C C . ALA B 1 16 ? -7.34 13.75 23.516 1 88.25 16 ALA B C 1
ATOM 1500 O O . ALA B 1 16 ? -6.773 12.906 24.219 1 88.25 16 ALA B O 1
ATOM 1501 N N . SER B 1 17 ? -8.594 13.719 23.234 1 88.38 17 SER B N 1
ATOM 1502 C CA . SER B 1 17 ? -9.438 12.711 23.859 1 88.38 17 SER B CA 1
ATOM 1503 C C . SER B 1 17 ? -9.328 11.367 23.156 1 88.38 17 SER B C 1
ATOM 1505 O O . SER B 1 17 ? -8.844 11.297 22.016 1 88.38 17 SER B O 1
ATOM 1507 N N . SER B 1 18 ? -9.789 10.352 23.906 1 85.44 18 SER B N 1
ATOM 1508 C CA . SER B 1 18 ? -9.844 9.031 23.281 1 85.44 18 SER B CA 1
ATOM 1509 C C . SER B 1 18 ? -10.734 9.039 22.047 1 85.44 18 SER B C 1
ATOM 1511 O O . SER B 1 18 ? -10.438 8.359 21.047 1 85.44 18 SER B O 1
ATOM 1513 N N . ALA B 1 19 ? -11.766 9.789 22.156 1 85 19 ALA B N 1
ATOM 1514 C CA . ALA B 1 19 ? -12.672 9.906 21.016 1 85 19 ALA B CA 1
ATOM 1515 C C . ALA B 1 19 ? -11.992 10.609 19.844 1 85 19 ALA B C 1
ATOM 1517 O O . ALA B 1 19 ? -12.164 10.211 18.688 1 85 19 ALA B O 1
ATOM 1518 N N . ASP B 1 20 ? -11.211 11.633 20.141 1 89 20 ASP B N 1
ATOM 1519 C CA . ASP B 1 20 ? -10.445 12.336 19.125 1 89 20 ASP B CA 1
ATOM 1520 C C . ASP B 1 20 ? -9.438 11.406 18.453 1 89 20 ASP B C 1
ATOM 1522 O O . ASP B 1 20 ? -9.336 11.375 17.219 1 89 20 ASP B O 1
ATOM 1526 N N . LEU B 1 21 ? -8.758 10.703 19.266 1 88.06 21 LEU B N 1
ATOM 1527 C CA . LEU B 1 21 ? -7.73 9.805 18.75 1 88.06 21 LEU B CA 1
ATOM 1528 C C . LEU B 1 21 ? -8.359 8.703 17.906 1 88.06 21 LEU B C 1
ATOM 1530 O O . LEU B 1 21 ? -7.797 8.312 16.875 1 88.06 21 LEU B O 1
ATOM 1534 N N . ALA B 1 22 ? -9.539 8.273 18.312 1 82.25 22 ALA B N 1
ATOM 1535 C CA . ALA B 1 22 ? -10.266 7.293 17.5 1 82.25 22 ALA B CA 1
ATOM 1536 C C . ALA B 1 22 ? -10.633 7.867 16.141 1 82.25 22 ALA B C 1
ATOM 1538 O O . ALA B 1 22 ? -10.539 7.172 15.125 1 82.25 22 ALA B O 1
ATOM 1539 N N . SER B 1 23 ? -10.977 9.102 16.094 1 87.69 23 SER B N 1
ATOM 1540 C CA . SER B 1 23 ? -11.32 9.773 14.852 1 87.69 23 SER B CA 1
ATOM 1541 C C . SER B 1 23 ? -10.102 9.914 13.945 1 87.69 23 SER B C 1
ATOM 1543 O O . SER B 1 23 ? -10.203 9.766 12.727 1 87.69 23 SER B O 1
ATOM 1545 N N . VAL B 1 24 ? -8.977 10.219 14.555 1 89.06 24 VAL B N 1
ATOM 1546 C CA . VAL B 1 24 ? -7.73 10.32 13.797 1 89.06 24 VAL B CA 1
ATOM 1547 C C . VAL B 1 24 ? -7.395 8.961 13.172 1 89.06 24 VAL B C 1
ATOM 1549 O O . VAL B 1 24 ? -7.035 8.891 11.992 1 89.06 24 VAL B O 1
ATOM 1552 N N . VAL B 1 25 ? -7.578 7.988 13.938 1 82.94 25 VAL B N 1
ATOM 1553 C CA . VAL B 1 25 ? -7.32 6.637 13.445 1 82.94 25 VAL B CA 1
ATOM 1554 C C . VAL B 1 25 ? -8.219 6.34 12.25 1 82.94 25 VAL B C 1
ATOM 1556 O O . VAL B 1 25 ? -7.766 5.785 11.25 1 82.94 25 VAL B O 1
ATOM 1559 N N . GLU B 1 26 ? -9.422 6.73 12.344 1 79.75 26 GLU B N 1
ATOM 1560 C CA . GLU B 1 26 ? -10.359 6.512 11.242 1 79.75 26 GLU B CA 1
ATOM 1561 C C . GLU B 1 26 ? -9.953 7.301 10.008 1 79.75 26 GLU B C 1
ATOM 1563 O O . GLU B 1 26 ? -10.094 6.812 8.883 1 79.75 26 GLU B O 1
ATOM 1568 N N . CYS B 1 27 ? -9.484 8.516 10.195 1 84 27 CYS B N 1
ATOM 1569 C CA . CYS B 1 27 ? -8.984 9.312 9.078 1 84 27 CYS B CA 1
ATOM 1570 C C . CYS B 1 27 ? -7.797 8.625 8.414 1 84 27 CYS B C 1
ATOM 1572 O O . CYS B 1 27 ? -7.742 8.523 7.184 1 84 27 CYS B O 1
ATOM 1574 N N . PHE B 1 28 ? -6.867 8.188 9.328 1 80.94 28 PHE B N 1
ATOM 1575 C CA . PHE B 1 28 ? -5.68 7.512 8.812 1 80.94 28 PHE B CA 1
ATOM 1576 C C . PHE B 1 28 ? -6.066 6.281 8 1 80.94 28 PHE B C 1
ATOM 1578 O O . PHE B 1 28 ? -5.531 6.062 6.91 1 80.94 28 PHE B O 1
ATOM 1585 N N . LYS B 1 29 ? -7.062 5.621 8.5 1 73.88 29 LYS B N 1
ATOM 1586 C CA . LYS B 1 29 ? -7.516 4.41 7.816 1 73.88 29 LYS B CA 1
ATOM 1587 C C . LYS B 1 29 ? -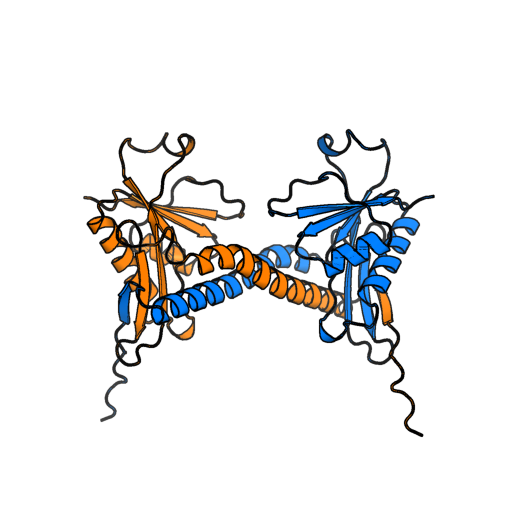8.172 4.746 6.48 1 73.88 29 LYS B C 1
ATOM 1589 O O . LYS B 1 29 ? -7.934 4.062 5.48 1 73.88 29 LYS B O 1
ATOM 1594 N N . ALA B 1 30 ? -8.961 5.738 6.469 1 71.62 30 ALA B N 1
ATOM 1595 C CA . ALA B 1 30 ? -9.633 6.156 5.242 1 71.62 30 ALA B CA 1
ATOM 1596 C C . ALA B 1 30 ? -8.625 6.578 4.18 1 71.62 30 ALA B C 1
ATOM 1598 O O . ALA B 1 30 ? -8.766 6.227 3.004 1 71.62 30 ALA B O 1
ATOM 1599 N N . TYR B 1 31 ? -7.645 7.332 4.645 1 72.25 31 TYR B N 1
ATOM 1600 C CA . TYR B 1 31 ? -6.586 7.781 3.746 1 72.25 31 TYR B CA 1
ATOM 1601 C C . TYR B 1 31 ? -5.828 6.594 3.164 1 72.25 31 TYR B C 1
ATOM 1603 O O . TYR B 1 31 ? -5.598 6.531 1.953 1 72.25 31 TYR B O 1
ATOM 1611 N N . THR B 1 32 ? -5.441 5.719 4.02 1 69.06 32 THR B N 1
ATOM 1612 C CA . THR B 1 32 ? -4.629 4.582 3.6 1 69.06 32 THR B CA 1
ATOM 1613 C C . THR B 1 32 ? -5.414 3.67 2.662 1 69.06 32 THR B C 1
ATOM 1615 O O . THR B 1 32 ? -4.859 3.133 1.701 1 69.06 32 THR B O 1
ATOM 1618 N N . ALA B 1 33 ? -6.625 3.562 2.98 1 63.28 33 ALA B N 1
ATOM 1619 C CA . ALA B 1 33 ? -7.488 2.766 2.111 1 63.28 33 ALA B CA 1
ATOM 1620 C C . ALA B 1 33 ? -7.559 3.365 0.71 1 63.28 33 ALA B C 1
ATOM 1622 O O . ALA B 1 33 ? -7.5 2.639 -0.285 1 63.28 33 ALA B O 1
ATOM 1623 N N . TRP B 1 34 ? -7.648 4.633 0.655 1 61.38 34 TRP B N 1
ATOM 1624 C CA . TRP B 1 34 ? -7.695 5.348 -0.615 1 61.38 34 TRP B CA 1
ATOM 1625 C C . TRP B 1 34 ? -6.367 5.238 -1.353 1 61.38 34 TRP B C 1
ATOM 1627 O O . TRP B 1 34 ? -6.336 4.957 -2.553 1 61.38 34 TRP B O 1
ATOM 1637 N N . LEU B 1 35 ? -5.277 5.535 -0.609 1 60.16 35 LEU B N 1
ATOM 1638 C CA . LEU B 1 35 ? -3.945 5.5 -1.199 1 60.16 35 LEU B CA 1
ATOM 1639 C C . LEU B 1 35 ? -3.613 4.105 -1.716 1 60.16 35 LEU B C 1
ATOM 1641 O O . LEU B 1 35 ? -3.066 3.955 -2.811 1 60.16 35 LEU B O 1
ATOM 1645 N N . ASP B 1 36 ? -3.811 3.219 -0.85 1 56.56 36 ASP B N 1
ATOM 1646 C CA . ASP B 1 36 ? -3.541 1.831 -1.218 1 56.56 36 ASP B CA 1
ATOM 1647 C C . ASP B 1 36 ? -4.273 1.453 -2.504 1 56.56 36 ASP B C 1
ATOM 1649 O O . ASP B 1 36 ? -3.711 0.771 -3.365 1 56.56 36 ASP B O 1
ATOM 1653 N N . GLU B 1 37 ? -5.461 1.897 -2.465 1 51.78 37 GLU B N 1
ATOM 1654 C CA . GLU B 1 37 ? -6.227 1.625 -3.678 1 51.78 37 GLU B CA 1
ATOM 1655 C C . GLU B 1 37 ? -5.586 2.283 -4.895 1 51.78 37 GLU B C 1
ATOM 1657 O O . GLU B 1 37 ? -5.52 1.682 -5.969 1 51.78 37 GLU B O 1
ATOM 1662 N N . ASP B 1 38 ? -5.137 3.416 -4.613 1 51.34 38 ASP B N 1
ATOM 1663 C CA . ASP B 1 38 ? -4.566 4.184 -5.719 1 51.34 38 ASP B CA 1
ATOM 1664 C C . ASP B 1 38 ? -3.211 3.615 -6.141 1 51.34 38 ASP B C 1
ATOM 1666 O O . ASP B 1 38 ? -2.967 3.395 -7.328 1 51.34 38 ASP B O 1
ATOM 1670 N N . LEU B 1 39 ? -2.318 3.521 -5.086 1 50.06 39 LEU B N 1
ATOM 1671 C CA . LEU B 1 39 ? -0.992 2.992 -5.383 1 50.06 39 LEU B CA 1
ATOM 1672 C C . LEU B 1 39 ? -1.086 1.597 -5.988 1 50.06 39 LEU B C 1
ATOM 1674 O O . LEU B 1 39 ? -0.357 1.273 -6.93 1 50.06 39 LEU B O 1
ATOM 1678 N N . THR B 1 40 ? -1.876 0.936 -5.223 1 47.38 40 THR B N 1
ATOM 1679 C CA . THR B 1 40 ? -2.115 -0.397 -5.766 1 47.38 40 THR B CA 1
ATOM 1680 C C . THR B 1 40 ? -2.643 -0.313 -7.195 1 47.38 40 THR B C 1
ATOM 1682 O O . THR B 1 40 ? -2.205 -1.065 -8.07 1 47.38 40 THR B O 1
ATOM 1685 N N . HIS B 1 41 ? -3.482 0.669 -7.344 1 47.97 41 HIS B N 1
ATOM 1686 C CA . HIS B 1 41 ? -4.09 0.853 -8.656 1 47.97 41 HIS B CA 1
ATOM 1687 C C . HIS B 1 41 ? -3.051 1.263 -9.695 1 47.97 41 HIS B C 1
ATOM 1689 O O . HIS B 1 41 ? -3.041 0.737 -10.805 1 47.97 41 HIS B O 1
ATOM 1695 N N . GLN B 1 42 ? -2.297 2.275 -9.297 1 43.38 42 GLN B N 1
ATOM 1696 C CA . GLN B 1 42 ? -1.31 2.74 -10.266 1 43.38 42 GLN B CA 1
ATOM 1697 C C . GLN B 1 42 ? -0.312 1.637 -10.609 1 43.38 42 GLN B C 1
ATOM 1699 O O . GLN B 1 42 ? 0.034 1.444 -11.773 1 43.38 42 GLN B O 1
ATOM 1704 N N . ASN B 1 43 ? 0.399 1.177 -9.508 1 49.22 43 ASN B N 1
ATOM 1705 C CA . ASN B 1 43 ? 1.339 0.098 -9.789 1 49.22 43 ASN B CA 1
ATOM 1706 C C . ASN B 1 43 ? 0.657 -1.064 -10.508 1 49.22 43 ASN B C 1
ATOM 1708 O O . ASN B 1 43 ? 1.197 -1.608 -11.469 1 49.22 43 ASN B O 1
ATOM 1712 N N . TYR B 1 44 ? -0.506 -1.252 -9.922 1 52.03 44 TYR B N 1
ATOM 1713 C CA . TYR B 1 44 ? -1.237 -2.389 -10.469 1 52.03 44 TYR B CA 1
ATOM 1714 C C . TYR B 1 44 ? -1.837 -2.047 -11.828 1 52.03 44 TYR B C 1
ATOM 1716 O O . TYR B 1 44 ? -1.936 -2.908 -12.703 1 52.03 44 TYR B O 1
ATOM 1724 N N . ASN B 1 45 ? -2.07 -0.722 -11.945 1 56.03 45 ASN B N 1
ATOM 1725 C CA . ASN B 1 45 ? -2.688 -0.362 -13.219 1 56.03 45 ASN B CA 1
ATOM 1726 C C . ASN B 1 45 ? -1.744 -0.619 -14.391 1 56.03 45 ASN B C 1
ATOM 1728 O O . ASN B 1 45 ? -2.17 -1.1 -15.445 1 56.03 45 ASN B O 1
ATOM 1732 N N . ALA B 1 46 ? -0.486 -0.195 -14.172 1 56.5 46 ALA B N 1
ATOM 1733 C CA . ALA B 1 46 ? 0.435 -0.483 -15.266 1 56.5 46 ALA B CA 1
ATOM 1734 C C . ALA B 1 46 ? 0.502 -1.981 -15.547 1 56.5 46 ALA B C 1
ATOM 1736 O O . ALA B 1 46 ? 0.524 -2.402 -16.703 1 56.5 46 ALA B O 1
ATOM 1737 N N . GLU B 1 47 ? 0.616 -2.748 -14.453 1 59.78 47 GLU B N 1
ATOM 1738 C CA . GLU B 1 47 ? 0.63 -4.195 -14.633 1 59.78 47 GLU B CA 1
ATOM 1739 C C . GLU B 1 47 ? -0.675 -4.688 -15.258 1 59.78 47 GLU B C 1
ATOM 1741 O O . GLU B 1 47 ? -0.661 -5.508 -16.172 1 59.78 47 GLU B O 1
ATOM 1746 N N . LEU B 1 48 ? -1.724 -4.059 -14.828 1 65.75 48 LEU B N 1
ATOM 1747 C CA . LEU B 1 48 ? -3.045 -4.508 -15.25 1 65.75 48 LEU B CA 1
ATOM 1748 C C . LEU B 1 48 ? -3.297 -4.152 -16.719 1 65.75 48 LEU B C 1
ATOM 1750 O O . LEU B 1 48 ? -3.898 -4.934 -17.453 1 65.75 48 LEU B O 1
ATOM 1754 N N . ASN B 1 49 ? -2.762 -3.01 -17.062 1 66.19 49 ASN B N 1
ATOM 1755 C CA . ASN B 1 49 ? -2.977 -2.568 -18.438 1 66.19 49 ASN B CA 1
ATOM 1756 C C . ASN B 1 49 ? -2.139 -3.377 -19.422 1 66.19 49 ASN B C 1
ATOM 1758 O O . ASN B 1 49 ? -2.465 -3.447 -20.609 1 66.19 49 ASN B O 1
ATOM 1762 N N . GLY B 1 50 ? -1.163 -3.994 -18.922 1 72.88 50 GLY B N 1
ATOM 1763 C CA . GLY B 1 50 ? -0.27 -4.73 -19.797 1 72.88 50 GLY B CA 1
ATOM 1764 C C . GLY B 1 50 ? -0.469 -6.234 -19.734 1 72.88 50 GLY B C 1
ATOM 1765 O O . GLY B 1 50 ? 0.331 -6.996 -20.281 1 72.88 50 GLY B O 1
ATOM 1766 N N . LEU B 1 51 ? -1.533 -6.582 -19.062 1 79.69 51 LEU B N 1
ATOM 1767 C CA . LEU B 1 51 ? -1.739 -8.023 -18.969 1 79.69 51 LEU B CA 1
ATOM 1768 C C . LEU B 1 51 ? -2.01 -8.625 -20.328 1 79.69 51 LEU B C 1
ATOM 1770 O O . LEU B 1 51 ? -2.688 -8.016 -21.156 1 79.69 51 LEU B O 1
ATOM 1774 N N . PRO B 1 52 ? -1.356 -9.82 -20.625 1 83.44 52 PRO B N 1
ATOM 1775 C CA . PRO B 1 52 ? -0.73 -10.68 -19.609 1 83.44 52 PRO B CA 1
ATOM 1776 C C . PRO B 1 52 ? 0.726 -10.305 -19.344 1 83.44 52 PRO B C 1
ATOM 1778 O O . PRO B 1 52 ? 1.298 -10.727 -18.344 1 83.44 52 PRO B O 1
ATOM 1781 N N . GLY B 1 53 ? 1.337 -9.523 -20.344 1 82.62 53 GLY B N 1
ATOM 1782 C CA . GLY B 1 53 ? 2.693 -9.039 -20.141 1 82.62 53 GLY B CA 1
ATOM 1783 C C . GLY B 1 53 ? 3.672 -10.141 -19.781 1 82.62 53 GLY B C 1
ATOM 1784 O O . GLY B 1 53 ? 3.812 -11.117 -20.516 1 82.62 53 GLY B O 1
ATOM 1785 N N . LYS B 1 54 ? 4.363 -10.031 -18.641 1 86.31 54 LYS B N 1
ATOM 1786 C CA . LYS B 1 54 ? 5.367 -10.992 -18.188 1 86.31 54 LYS B CA 1
ATOM 1787 C C . LYS B 1 54 ? 4.734 -12.336 -17.844 1 86.31 54 LYS B C 1
ATOM 1789 O O . LYS B 1 54 ? 5.434 -13.336 -17.672 1 86.31 54 LYS B O 1
ATOM 1794 N N . TYR B 1 55 ? 3.396 -12.273 -17.766 1 92.5 55 TYR B N 1
ATOM 1795 C CA . TYR B 1 55 ? 2.699 -13.508 -17.422 1 92.5 55 TYR B CA 1
ATOM 1796 C C . TYR B 1 55 ? 2.18 -14.211 -18.656 1 92.5 55 TYR B C 1
ATOM 1798 O O . TYR B 1 55 ? 1.413 -15.172 -18.562 1 92.5 55 TYR B O 1
ATOM 1806 N N . ALA B 1 56 ? 2.555 -13.781 -19.766 1 90.19 56 ALA B N 1
ATOM 1807 C CA . ALA B 1 56 ? 2.055 -14.344 -21.016 1 90.19 56 ALA B CA 1
ATOM 1808 C C . ALA B 1 56 ? 2.58 -15.758 -21.234 1 90.19 56 ALA B C 1
ATOM 1810 O O . ALA B 1 56 ? 3.748 -16.047 -20.969 1 90.19 56 ALA B O 1
ATOM 1811 N N . SER B 1 57 ? 1.711 -16.641 -21.641 1 91.56 57 SER B N 1
ATOM 1812 C CA . SER B 1 57 ? 2.098 -17.984 -22.047 1 91.56 57 SER B CA 1
ATOM 1813 C C . SER B 1 57 ? 2.941 -17.969 -23.312 1 91.56 57 SER B C 1
ATOM 1815 O O . SER B 1 57 ? 2.742 -17.125 -24.188 1 91.56 57 SER B O 1
ATOM 1817 N N . PRO B 1 58 ? 3.982 -18.922 -23.375 1 93 58 PRO B N 1
ATOM 1818 C CA . PRO B 1 58 ? 4.227 -20.109 -22.562 1 93 58 PRO B CA 1
ATOM 1819 C C . PRO B 1 58 ? 5.254 -19.875 -21.469 1 93 58 PRO B C 1
ATOM 1821 O O . PRO B 1 58 ? 5.379 -20.688 -20.547 1 93 58 PRO B O 1
ATOM 1824 N N . ALA B 1 59 ? 5.977 -18.797 -21.609 1 93.94 59 ALA B N 1
ATOM 1825 C CA . ALA B 1 59 ? 7.039 -18.547 -20.625 1 93.94 59 ALA B CA 1
ATOM 1826 C C . ALA B 1 59 ? 6.461 -18.219 -19.266 1 93.94 59 ALA B C 1
ATOM 1828 O O . ALA B 1 59 ? 7.078 -18.5 -18.234 1 93.94 59 ALA B O 1
ATOM 1829 N N . GLY B 1 60 ? 5.344 -17.531 -19.375 1 96.25 60 GLY B N 1
ATOM 1830 C CA . GLY B 1 60 ? 4.578 -17.25 -18.172 1 96.25 60 GLY B CA 1
ATOM 1831 C C . GLY B 1 60 ? 3.195 -17.891 -18.188 1 96.25 60 GLY B C 1
ATOM 1832 O O . GLY B 1 60 ? 2.902 -18.734 -19.031 1 96.25 60 GLY B O 1
ATOM 1833 N N . ALA B 1 61 ? 2.406 -17.578 -17.219 1 96.12 61 ALA B N 1
ATOM 1834 C CA . ALA B 1 61 ? 1.025 -18.047 -17.141 1 96.12 61 ALA B CA 1
ATOM 1835 C C . ALA B 1 61 ? 0.183 -17.141 -16.25 1 96.12 61 ALA B C 1
ATOM 1837 O O . ALA B 1 61 ? 0.672 -16.625 -15.242 1 96.12 61 ALA B O 1
ATOM 1838 N N . LEU B 1 62 ? -0.956 -16.906 -16.688 1 95.56 62 LEU B N 1
ATOM 1839 C CA . LEU B 1 62 ? -2.035 -16.328 -15.914 1 95.56 62 LEU B CA 1
ATOM 1840 C C . LEU B 1 62 ? -3.217 -17.281 -15.797 1 95.56 62 LEU B C 1
ATOM 1842 O O . LEU B 1 62 ? -3.951 -17.484 -16.766 1 95.56 62 LEU B O 1
ATOM 1846 N N . LEU B 1 63 ? -3.377 -17.859 -14.609 1 96.44 63 LEU B N 1
ATOM 1847 C CA . LEU B 1 63 ? -4.348 -18.938 -14.453 1 96.44 63 LEU B CA 1
ATOM 1848 C C . LEU B 1 63 ? -5.543 -18.469 -13.617 1 96.44 63 LEU B C 1
ATOM 1850 O O . LEU B 1 63 ? -5.371 -17.781 -12.609 1 96.44 63 LEU B O 1
ATOM 1854 N N . LEU B 1 64 ? -6.688 -18.828 -14.055 1 95.25 64 LEU B N 1
ATOM 1855 C CA . LEU B 1 64 ? -7.941 -18.547 -13.359 1 95.25 64 LEU B CA 1
ATOM 1856 C C . LEU B 1 64 ? -8.57 -19.844 -12.852 1 95.25 64 LEU B C 1
ATOM 1858 O O . LEU B 1 64 ? -8.633 -20.844 -13.578 1 95.25 64 LEU B O 1
ATOM 1862 N N . ALA B 1 65 ? -8.914 -19.859 -11.648 1 94.44 65 ALA B N 1
ATOM 1863 C CA . ALA B 1 65 ? -9.758 -20.922 -11.117 1 94.44 65 ALA B CA 1
ATOM 1864 C C . ALA B 1 65 ? -11.227 -20.531 -11.156 1 94.44 65 ALA B C 1
ATOM 1866 O O . ALA B 1 65 ? -11.602 -19.453 -10.711 1 94.44 65 ALA B O 1
ATOM 1867 N N . VAL B 1 66 ? -12.055 -21.438 -11.68 1 92.44 66 VAL B N 1
ATOM 1868 C CA . VAL B 1 66 ? -13.477 -21.141 -11.797 1 92.44 66 VAL B CA 1
ATOM 1869 C C . VAL B 1 66 ? -14.297 -22.328 -11.281 1 92.44 66 VAL B C 1
ATOM 1871 O O . VAL B 1 66 ? -13.805 -23.453 -11.242 1 92.44 66 VAL B O 1
ATOM 1874 N N . ASP B 1 67 ? -15.484 -21.969 -10.789 1 88.25 67 ASP B N 1
ATOM 1875 C CA . ASP B 1 67 ? -16.422 -23.016 -10.445 1 88.25 67 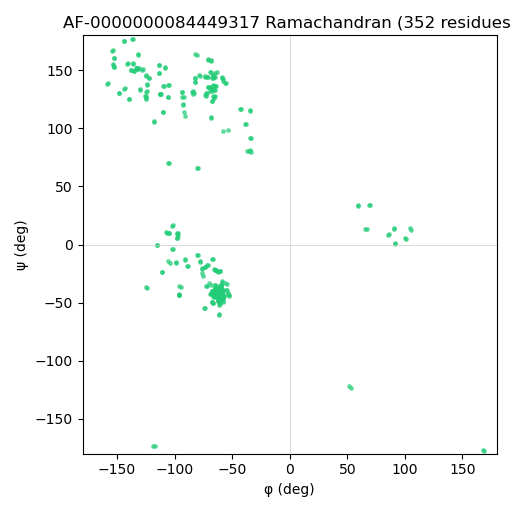ASP B CA 1
ATOM 1876 C C . ASP B 1 67 ? -16.875 -23.781 -11.695 1 88.25 67 ASP B C 1
ATOM 1878 O O . ASP B 1 67 ? -17.328 -23.172 -12.664 1 88.25 67 ASP B O 1
ATOM 1882 N N . SER B 1 68 ? -16.75 -25.047 -11.68 1 89.81 68 SER B N 1
ATOM 1883 C CA . SER B 1 68 ? -17 -25.859 -12.867 1 89.81 68 SER B CA 1
ATOM 1884 C C . SER B 1 68 ? -18.469 -25.781 -13.273 1 89.81 68 SER B C 1
ATOM 1886 O O . SER B 1 68 ? -18.797 -25.984 -14.445 1 89.81 68 SER B O 1
ATOM 1888 N N . THR B 1 69 ? -19.328 -25.438 -12.383 1 85.38 69 THR B N 1
ATOM 1889 C CA . THR B 1 69 ? -20.766 -25.422 -12.648 1 85.38 69 THR B CA 1
ATOM 1890 C C . THR B 1 69 ? -21.219 -24.016 -13.031 1 85.38 69 THR B C 1
ATOM 1892 O O . THR B 1 69 ? -21.922 -23.828 -14.023 1 85.38 69 THR B O 1
ATOM 1895 N N . THR B 1 70 ? -20.781 -23.016 -12.375 1 83.38 70 THR B N 1
ATOM 1896 C CA . THR B 1 70 ? -21.312 -21.672 -12.531 1 83.38 70 THR B CA 1
ATOM 1897 C C . THR B 1 70 ? -20.344 -20.797 -13.32 1 83.38 70 THR B C 1
ATOM 1899 O O . THR B 1 70 ? -20.688 -19.703 -13.766 1 83.38 70 THR B O 1
ATOM 1902 N N . ASP B 1 71 ? -19.094 -21.234 -13.492 1 87.94 71 ASP B N 1
ATOM 1903 C CA . ASP B 1 71 ? -18.016 -20.484 -14.156 1 87.94 71 ASP B CA 1
ATOM 1904 C C . ASP B 1 71 ? -17.641 -19.234 -13.359 1 87.94 71 ASP B C 1
ATOM 1906 O O . ASP B 1 71 ? -16.984 -18.344 -13.883 1 87.94 71 ASP B O 1
ATOM 1910 N N . ALA B 1 72 ? -18.141 -19.234 -12.141 1 86.25 72 ALA B N 1
ATOM 1911 C CA . ALA B 1 72 ? -17.75 -18.141 -11.266 1 86.25 72 ALA B CA 1
ATOM 1912 C C . ALA B 1 72 ? -16.266 -18.172 -10.945 1 86.25 72 ALA B C 1
ATOM 1914 O O . ALA B 1 72 ? -15.711 -19.25 -10.664 1 86.25 72 ALA B O 1
ATOM 1915 N N . VAL B 1 73 ? -15.633 -17.016 -11.07 1 90.25 73 VAL B N 1
ATOM 1916 C CA . VAL B 1 73 ? -14.203 -16.922 -10.773 1 90.25 73 VAL B CA 1
ATOM 1917 C C . VAL B 1 73 ? -13.969 -17.125 -9.281 1 90.25 73 VAL B C 1
ATOM 1919 O O . VAL B 1 73 ? -14.633 -16.5 -8.453 1 90.25 73 VAL B O 1
ATOM 1922 N N . LEU B 1 74 ? -13.039 -17.953 -8.953 1 89.38 74 LEU B N 1
ATOM 1923 C CA . LEU B 1 74 ? -12.773 -18.297 -7.559 1 89.38 74 LEU B CA 1
ATOM 1924 C C . LEU B 1 74 ? -11.422 -17.734 -7.113 1 89.38 74 LEU B C 1
ATOM 1926 O O . LEU B 1 74 ? -11.18 -17.578 -5.918 1 89.38 74 LEU B O 1
ATOM 1930 N N . GLY B 1 75 ? -10.562 -17.5 -8.039 1 92.38 75 GLY B N 1
ATOM 1931 C CA . GLY B 1 75 ? -9.227 -17 -7.734 1 92.38 75 GLY B CA 1
ATOM 1932 C C . GLY B 1 75 ? -8.289 -17.062 -8.93 1 92.38 75 GLY B C 1
ATOM 1933 O O . GLY B 1 75 ? -8.711 -17.391 -10.039 1 92.38 75 GLY B O 1
ATOM 1934 N N . CYS B 1 76 ? -7.035 -16.672 -8.703 1 94.75 76 CYS B N 1
ATOM 1935 C CA . CYS B 1 76 ? -6.059 -16.672 -9.789 1 94.75 76 CYS B CA 1
ATOM 1936 C C . CYS B 1 76 ? -4.645 -16.828 -9.25 1 94.75 76 CYS B C 1
ATOM 1938 O O . CYS B 1 76 ? -4.43 -16.797 -8.039 1 94.75 76 CYS B O 1
ATOM 1940 N N . ILE B 1 77 ? -3.736 -17.094 -10.102 1 95.5 77 ILE B N 1
ATOM 1941 C CA . ILE B 1 77 ? -2.305 -17.172 -9.828 1 95.5 77 ILE B CA 1
ATOM 1942 C C . ILE B 1 77 ? -1.521 -16.828 -11.094 1 95.5 77 ILE B C 1
ATOM 1944 O O . ILE B 1 77 ? -2.039 -16.953 -12.203 1 95.5 77 ILE B O 1
ATOM 1948 N N . ALA B 1 78 ? -0.371 -16.344 -10.969 1 95.31 78 ALA B N 1
ATOM 1949 C CA . ALA B 1 78 ? 0.446 -15.969 -12.125 1 95.31 78 ALA B CA 1
ATOM 1950 C C . ALA B 1 78 ? 1.859 -16.531 -12 1 95.31 78 ALA B C 1
ATOM 1952 O O . ALA B 1 78 ? 2.314 -16.828 -10.891 1 95.31 78 ALA B O 1
ATOM 1953 N N . LEU B 1 79 ? 2.418 -16.766 -13.078 1 96.56 79 LEU B N 1
ATOM 1954 C CA . LEU B 1 79 ? 3.785 -17.25 -13.242 1 96.56 79 LEU B CA 1
ATOM 1955 C C . LEU B 1 79 ? 4.543 -16.391 -14.25 1 96.56 79 LEU B C 1
ATOM 1957 O O . LEU B 1 79 ? 4.008 -16.031 -15.297 1 96.56 79 LEU B O 1
ATOM 1961 N N . ARG B 1 80 ? 5.773 -16 -13.891 1 95.75 80 ARG B N 1
ATOM 1962 C CA . ARG B 1 80 ? 6.594 -15.242 -14.836 1 95.75 80 ARG B CA 1
ATOM 1963 C C . ARG B 1 80 ? 8.023 -15.781 -14.859 1 95.75 80 ARG B C 1
ATOM 1965 O O . ARG B 1 80 ? 8.5 -16.344 -13.875 1 95.75 80 ARG B O 1
ATOM 1972 N N . PRO B 1 81 ? 8.688 -15.664 -16.062 1 95.38 81 PRO B N 1
ATOM 1973 C CA . PRO B 1 81 ? 10.125 -15.953 -16.047 1 95.38 81 PRO B CA 1
ATOM 1974 C C . PRO B 1 81 ? 10.906 -15.055 -15.086 1 95.38 81 PRO B C 1
ATOM 1976 O O . PRO B 1 81 ? 10.547 -13.891 -14.898 1 95.38 81 PRO B O 1
ATOM 1979 N N . LEU B 1 82 ? 11.891 -15.633 -14.477 1 94.25 82 LEU B N 1
ATOM 1980 C CA . LEU B 1 82 ? 12.711 -14.883 -13.523 1 94.25 82 LEU B CA 1
ATOM 1981 C C . LEU B 1 82 ? 14.188 -14.953 -13.906 1 94.25 82 LEU B C 1
ATOM 1983 O O . LEU B 1 82 ? 14.727 -16.047 -14.102 1 94.25 82 LEU B O 1
ATOM 1987 N N . TYR B 1 83 ? 14.727 -13.828 -14.023 1 88.44 83 TYR B N 1
ATOM 1988 C CA . TYR B 1 83 ? 16.172 -13.719 -14.242 1 88.44 83 TYR B CA 1
ATOM 1989 C C . TYR B 1 83 ? 16.859 -13.148 -13.008 1 88.44 83 TYR B C 1
ATOM 1991 O O . TYR B 1 83 ? 16.688 -11.977 -12.672 1 88.44 83 TYR B O 1
ATOM 1999 N N . LEU B 1 84 ? 17.656 -13.945 -12.391 1 88.19 84 LEU B N 1
ATOM 2000 C CA . LEU B 1 84 ? 18.281 -13.562 -11.125 1 88.19 84 LEU B CA 1
ATOM 2001 C C . LEU B 1 84 ? 19.516 -12.695 -11.367 1 88.19 84 LEU B C 1
ATOM 2003 O O . LEU B 1 84 ? 20.281 -12.953 -12.297 1 88.19 84 LEU B O 1
ATOM 2007 N N . GLU B 1 85 ? 19.625 -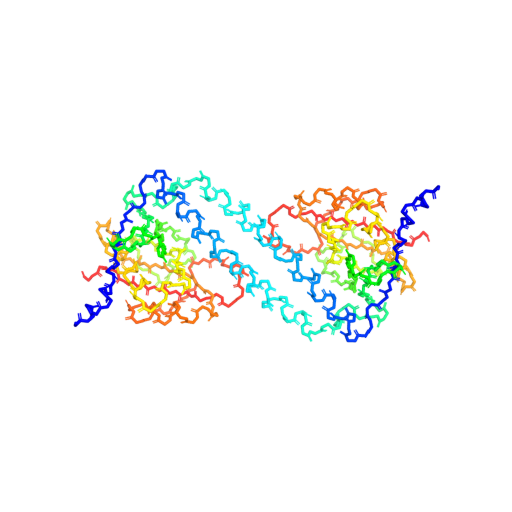11.695 -10.5 1 81.94 85 GLU B N 1
ATOM 2008 C CA . GLU B 1 85 ? 20.859 -10.914 -10.508 1 81.94 85 GLU B CA 1
ATOM 2009 C C . GLU B 1 85 ? 22.047 -11.75 -10.008 1 81.94 85 GLU B C 1
ATOM 2011 O O . GLU B 1 85 ? 21.859 -12.703 -9.25 1 81.94 85 GLU B O 1
ATOM 2016 N N . SER B 1 86 ? 23.156 -11.336 -10.367 1 81.81 86 SER B N 1
ATOM 2017 C CA . SER B 1 86 ? 24.375 -12.086 -10.07 1 81.81 86 SER B CA 1
ATOM 2018 C C .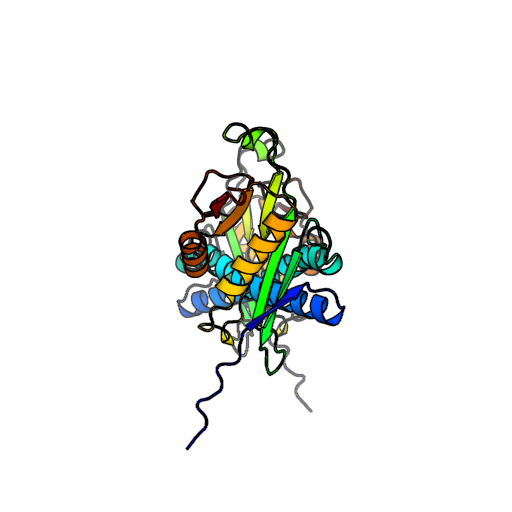 SER B 1 86 ? 24.562 -12.273 -8.57 1 81.81 86 SER B C 1
ATOM 2020 O O . SER B 1 86 ? 25.031 -13.32 -8.125 1 81.81 86 SER B O 1
ATOM 2022 N N . VAL B 1 87 ? 24.172 -11.297 -7.836 1 79.69 87 VAL B N 1
ATOM 2023 C CA . VAL B 1 87 ? 24.359 -11.305 -6.391 1 79.69 87 VAL B CA 1
ATOM 2024 C C . VAL B 1 87 ? 23.547 -12.43 -5.762 1 79.69 87 VAL B C 1
ATOM 2026 O O . VAL B 1 87 ? 23.875 -12.922 -4.684 1 79.69 87 VAL B O 1
ATOM 2029 N N . TYR B 1 88 ? 22.531 -12.883 -6.477 1 84.06 88 TYR B N 1
ATOM 2030 C CA . TYR B 1 88 ? 21.656 -13.898 -5.914 1 84.06 88 TYR B CA 1
ATOM 2031 C C . TYR B 1 88 ? 21.984 -15.273 -6.477 1 84.06 88 TYR B C 1
ATOM 2033 O O . TYR B 1 88 ? 21.328 -16.266 -6.129 1 84.06 88 TYR B O 1
ATOM 2041 N N . LEU B 1 89 ? 22.891 -15.367 -7.398 1 81.25 89 LEU B N 1
ATOM 2042 C CA . LEU B 1 89 ? 23.234 -16.609 -8.078 1 81.25 89 LEU B CA 1
ATOM 2043 C C . LEU B 1 89 ? 24.359 -17.328 -7.344 1 81.25 89 LEU B C 1
ATOM 2045 O O . LEU B 1 89 ? 24.641 -18.5 -7.613 1 81.25 89 LEU B O 1
ATOM 2049 N N . THR B 1 90 ? 24.984 -16.656 -6.469 1 77.12 90 THR B N 1
ATOM 2050 C CA . THR B 1 90 ? 26.188 -17.188 -5.848 1 77.12 90 THR B CA 1
ATOM 2051 C C . THR B 1 90 ? 25.875 -18.516 -5.152 1 77.12 90 THR B C 1
ATOM 2053 O O . THR B 1 90 ? 26.734 -19.406 -5.113 1 77.12 90 THR B O 1
ATOM 2056 N N . SER B 1 91 ? 24.688 -18.688 -4.621 1 72.12 91 SER B N 1
ATOM 2057 C CA . SER B 1 91 ? 24.344 -19.906 -3.895 1 72.12 91 SER B CA 1
ATOM 2058 C C . SER B 1 91 ? 23.5 -20.844 -4.754 1 72.12 91 SER B C 1
ATOM 2060 O O . SER B 1 91 ? 22.969 -21.828 -4.254 1 72.12 91 SER B O 1
ATOM 2062 N N . ARG B 1 92 ? 23.547 -20.547 -6.109 1 77.25 92 ARG B N 1
ATOM 2063 C CA . ARG B 1 92 ? 22.688 -21.328 -6.992 1 77.25 92 ARG B CA 1
ATOM 2064 C C . ARG B 1 92 ? 23.484 -21.906 -8.156 1 77.25 92 ARG B C 1
ATOM 2066 O O . ARG B 1 92 ? 24.562 -21.391 -8.492 1 77.25 92 ARG B O 1
ATOM 2073 N N . SER B 1 93 ? 22.984 -23.047 -8.586 1 76.88 93 SER B N 1
ATOM 2074 C CA . SER B 1 93 ? 23.672 -23.688 -9.703 1 76.88 93 SER B CA 1
ATOM 2075 C C . SER B 1 93 ? 23.578 -22.844 -10.969 1 76.88 93 SER B C 1
ATOM 2077 O O . SER B 1 93 ? 22.609 -22.109 -11.172 1 76.88 93 SER B O 1
ATOM 2079 N N . GLU B 1 94 ? 24.625 -22.859 -11.734 1 77.25 94 GLU B N 1
ATOM 2080 C CA . GLU B 1 94 ? 24.656 -22.109 -12.984 1 77.25 94 GLU B CA 1
ATOM 2081 C C . GLU B 1 94 ? 23.766 -22.75 -14.039 1 77.25 94 GLU B C 1
ATOM 2083 O O . GLU B 1 94 ? 23.594 -23.969 -14.062 1 77.25 94 GLU B O 1
ATOM 2088 N N . GLY B 1 95 ? 23.156 -22 -14.812 1 83.19 95 GLY B N 1
ATOM 2089 C CA . GLY B 1 95 ? 22.453 -22.469 -16 1 83.19 95 GLY B CA 1
ATOM 2090 C C . GLY B 1 95 ? 21.031 -22.922 -15.719 1 83.19 95 GLY B C 1
ATOM 2091 O O . GLY B 1 95 ? 20.422 -23.609 -16.531 1 83.19 95 GLY B O 1
ATOM 2092 N N . LEU B 1 96 ? 20.609 -22.672 -14.555 1 90.38 96 LEU B N 1
ATOM 2093 C CA . LEU B 1 96 ? 19.234 -23.062 -14.227 1 90.38 96 LEU B CA 1
ATOM 2094 C C . LEU B 1 96 ? 18.25 -22.016 -14.719 1 90.38 96 LEU B C 1
ATOM 2096 O O . LEU B 1 96 ? 18.562 -20.828 -14.781 1 90.38 96 LEU B O 1
ATOM 2100 N N . ARG B 1 97 ? 17.141 -22.516 -15.156 1 94.38 97 ARG B N 1
ATOM 2101 C CA . ARG B 1 97 ? 16.031 -21.641 -15.523 1 94.38 97 ARG B CA 1
ATOM 2102 C C . ARG B 1 97 ? 15.078 -21.453 -14.352 1 94.38 97 ARG B C 1
ATOM 2104 O O . ARG B 1 97 ? 14.562 -22.422 -13.805 1 94.38 97 ARG B O 1
ATOM 2111 N N . TYR B 1 98 ? 14.844 -20.172 -14.078 1 95 98 TYR B N 1
ATOM 2112 C CA . TYR B 1 98 ? 14.016 -19.859 -12.922 1 95 98 TYR B CA 1
ATOM 2113 C C . TYR B 1 98 ? 12.703 -19.219 -13.352 1 95 98 TYR B C 1
ATOM 2115 O O . TYR B 1 98 ? 12.641 -18.531 -14.383 1 95 98 TYR B O 1
ATOM 2123 N N . CYS B 1 99 ? 11.695 -19.469 -12.617 1 97.19 99 CYS B N 1
ATOM 2124 C CA . CYS B 1 99 ? 10.445 -18.719 -12.719 1 97.19 99 CYS B CA 1
ATOM 2125 C C . CYS B 1 99 ? 9.945 -18.281 -11.352 1 97.19 99 CYS B C 1
ATOM 2127 O O . CYS B 1 99 ? 10.469 -18.719 -10.328 1 97.19 99 CYS B O 1
ATOM 2129 N N . GLU B 1 100 ? 9.062 -17.359 -11.383 1 97.56 100 GLU B N 1
ATOM 2130 C CA . GLU B 1 100 ? 8.523 -16.828 -10.141 1 97.56 100 GLU B CA 1
ATOM 2131 C C . GLU B 1 100 ? 7 -16.938 -10.102 1 97.56 100 GLU B C 1
ATOM 2133 O O . GLU B 1 100 ? 6.324 -16.625 -11.086 1 97.56 100 GLU B O 1
ATOM 2138 N N . LEU B 1 101 ? 6.52 -17.453 -8.984 1 97.31 101 LEU B N 1
ATOM 2139 C CA . LEU B 1 101 ? 5.086 -17.469 -8.711 1 97.31 101 LEU B CA 1
ATOM 2140 C C . LEU B 1 101 ? 4.637 -16.156 -8.102 1 97.31 101 LEU B C 1
ATOM 2142 O O . LEU B 1 101 ? 5.297 -15.609 -7.211 1 97.31 101 LEU B O 1
ATOM 2146 N N . LYS B 1 102 ? 3.539 -15.586 -8.656 1 92.38 102 LYS B N 1
ATOM 2147 C CA . LYS B 1 102 ? 3.004 -14.312 -8.195 1 92.38 102 LYS B CA 1
ATOM 2148 C C . LYS B 1 102 ? 1.479 -14.328 -8.172 1 92.38 102 LYS B C 1
ATOM 2150 O O . LYS B 1 102 ? 0.852 -15.133 -8.867 1 92.38 102 LYS B O 1
ATOM 2155 N N . ARG B 1 103 ? 0.883 -13.469 -7.344 1 89.62 103 ARG B N 1
ATOM 2156 C CA . ARG B 1 103 ? -0.509 -13.039 -7.453 1 89.62 103 ARG B CA 1
ATOM 2157 C C . ARG B 1 103 ? -1.459 -14.18 -7.113 1 89.62 103 ARG B C 1
ATOM 2159 O O . ARG B 1 103 ? -2.484 -14.359 -7.77 1 89.62 103 ARG B O 1
ATOM 2166 N N . LEU B 1 104 ? -1.039 -15.016 -6.18 1 92.69 104 LEU B N 1
ATOM 2167 C CA . LEU B 1 104 ? -2.01 -15.992 -5.691 1 92.69 104 LEU B CA 1
ATOM 2168 C C . LEU B 1 104 ? -3.125 -15.305 -4.914 1 92.69 104 LEU B C 1
ATOM 2170 O O . LEU B 1 104 ? -2.859 -14.57 -3.957 1 92.69 104 LEU B O 1
ATOM 2174 N N . PHE B 1 105 ? -4.328 -15.531 -5.359 1 89.81 105 PHE B N 1
ATOM 2175 C CA . PHE B 1 105 ? -5.488 -14.938 -4.703 1 89.81 105 PHE B CA 1
ATOM 2176 C C . PHE B 1 105 ? -6.699 -15.859 -4.816 1 89.81 105 PHE B C 1
ATOM 2178 O O . PHE B 1 105 ? -6.977 -16.406 -5.887 1 89.81 105 PHE B O 1
ATOM 2185 N N . VAL B 1 106 ? -7.312 -16.078 -3.705 1 88.31 106 VAL B N 1
ATOM 2186 C CA . VAL B 1 106 ? -8.578 -16.797 -3.656 1 88.31 106 VAL B CA 1
ATOM 2187 C C . VAL B 1 106 ? -9.633 -15.961 -2.941 1 88.31 106 VAL B C 1
ATOM 2189 O O . VAL B 1 106 ? -9.375 -15.414 -1.866 1 88.31 106 VAL B O 1
ATOM 2192 N N . TYR B 1 107 ? -10.742 -15.82 -3.611 1 81.62 107 TYR B N 1
ATOM 2193 C CA . TYR B 1 107 ? -11.828 -15.086 -2.965 1 81.62 107 TYR B CA 1
ATOM 2194 C C . TYR B 1 107 ? -12.219 -15.742 -1.645 1 81.62 107 TYR B C 1
ATOM 2196 O O . TYR B 1 107 ? -12.266 -16.969 -1.544 1 81.62 107 TYR B O 1
ATOM 2204 N N . PRO B 1 108 ? -12.5 -14.898 -0.698 1 78.5 108 PRO B N 1
ATOM 2205 C CA . PRO B 1 108 ? -12.875 -15.438 0.611 1 78.5 108 PRO B CA 1
ATOM 2206 C C . PRO B 1 108 ? -14.047 -16.422 0.534 1 78.5 108 PRO B C 1
ATOM 2208 O O . PRO B 1 108 ? -14.094 -17.391 1.288 1 78.5 108 PRO B O 1
ATOM 2211 N N . GLU B 1 109 ? -14.961 -16.203 -0.358 1 72.5 109 GLU B N 1
ATOM 2212 C CA . GLU B 1 109 ? -16.156 -17.031 -0.491 1 72.5 109 GLU B CA 1
ATOM 2213 C C . GLU B 1 109 ? -15.812 -18.406 -1.055 1 72.5 109 GLU B C 1
ATOM 2215 O O . GLU B 1 109 ? -16.625 -19.328 -0.975 1 72.5 109 GLU B O 1
ATOM 2220 N N . ALA B 1 110 ? -14.664 -18.531 -1.643 1 78.25 110 ALA B N 1
ATOM 2221 C CA . ALA B 1 110 ? -14.266 -19.781 -2.266 1 78.25 110 ALA B CA 1
ATOM 2222 C C . ALA B 1 110 ? -13.359 -20.594 -1.344 1 78.25 110 ALA B C 1
ATOM 2224 O O . ALA B 1 110 ? -12.812 -21.625 -1.748 1 78.25 110 ALA B O 1
ATOM 2225 N N . ARG B 1 111 ? -13.219 -20.078 -0.142 1 66.81 111 ARG B N 1
ATOM 2226 C CA . ARG B 1 111 ? -12.32 -20.75 0.784 1 66.81 111 ARG B CA 1
ATOM 2227 C C . ARG B 1 111 ? -12.859 -22.125 1.164 1 66.81 111 ARG B C 1
ATOM 2229 O O . ARG B 1 111 ? -14.07 -22.344 1.187 1 66.81 111 ARG B O 1
ATOM 2236 N N . GLY B 1 112 ? -11.93 -23.078 1.372 1 71.06 112 GLY B N 1
ATOM 2237 C CA . GLY B 1 112 ? -12.312 -24.422 1.749 1 71.06 112 GLY B CA 1
ATOM 2238 C C . GLY B 1 112 ? -12.508 -25.344 0.558 1 71.06 112 GLY B C 1
ATOM 2239 O O . GLY B 1 112 ? -12.805 -26.531 0.724 1 71.06 112 GLY B O 1
ATOM 2240 N N . ARG B 1 113 ? -12.336 -24.969 -0.587 1 79.75 113 ARG B N 1
ATOM 2241 C CA . ARG B 1 113 ? -12.547 -25.75 -1.807 1 79.75 113 ARG B CA 1
ATOM 2242 C C . ARG B 1 113 ? -11.219 -26.125 -2.443 1 79.75 113 ARG B C 1
ATOM 2244 O O . ARG B 1 113 ? -11.172 -26.516 -3.615 1 79.75 113 ARG B O 1
ATOM 2251 N N . ARG B 1 114 ? -10.125 -25.938 -1.786 1 88.69 114 ARG B N 1
ATOM 2252 C CA . ARG B 1 114 ? -8.766 -26.25 -2.23 1 88.69 114 ARG B CA 1
ATOM 2253 C C . ARG B 1 114 ? -8.43 -25.5 -3.518 1 88.69 114 ARG B C 1
ATOM 2255 O O . ARG B 1 114 ? -7.785 -26.047 -4.41 1 88.69 114 ARG B O 1
ATOM 2262 N N . VAL B 1 115 ? -8.961 -24.344 -3.654 1 91.44 115 VAL B N 1
ATOM 2263 C CA . VAL B 1 115 ? -8.766 -23.531 -4.852 1 91.44 115 VAL B CA 1
ATOM 2264 C C . VAL B 1 115 ? -7.297 -23.141 -4.98 1 91.44 115 VAL B C 1
ATOM 2266 O O . VAL B 1 115 ? -6.695 -23.312 -6.043 1 91.44 115 VAL B O 1
ATOM 2269 N N . ALA B 1 116 ? -6.727 -22.75 -3.889 1 93.12 116 ALA B N 1
ATOM 2270 C CA . ALA B 1 116 ? -5.34 -22.297 -3.906 1 93.12 116 ALA B CA 1
ATOM 2271 C C . ALA B 1 116 ? -4.395 -23.438 -4.281 1 93.12 116 ALA B C 1
ATOM 2273 O O . ALA B 1 116 ? -3.484 -23.25 -5.094 1 93.12 116 ALA B O 1
ATOM 2274 N N . LYS B 1 117 ? -4.652 -24.547 -3.666 1 93.56 117 LYS B N 1
ATOM 2275 C CA . LYS B 1 117 ? -3.816 -25.703 -3.973 1 93.56 117 LYS B CA 1
ATOM 2276 C C . LYS B 1 117 ? -3.941 -26.094 -5.441 1 93.56 117 LYS B C 1
ATOM 2278 O O . LYS B 1 117 ? -2.941 -26.391 -6.098 1 93.56 117 LYS B O 1
ATOM 2283 N N . THR B 1 118 ? -5.137 -26.125 -5.941 1 95.12 118 THR B N 1
ATOM 2284 C CA . THR B 1 118 ? -5.371 -26.469 -7.34 1 95.12 118 THR B CA 1
ATOM 2285 C C . THR B 1 118 ? -4.648 -25.5 -8.273 1 95.12 118 THR B C 1
ATOM 2287 O O . THR B 1 118 ? -4.035 -25.922 -9.258 1 95.12 118 THR B O 1
ATOM 2290 N N . LEU B 1 119 ? -4.715 -24.234 -8 1 96.31 119 LEU B N 1
ATOM 2291 C CA . LEU B 1 119 ? -4.016 -23.203 -8.773 1 96.31 119 LEU B CA 1
ATOM 2292 C C . LEU B 1 119 ? -2.506 -23.438 -8.727 1 96.31 119 LEU B C 1
ATOM 2294 O O . LEU B 1 119 ? -1.84 -23.391 -9.766 1 96.31 119 LEU B O 1
ATOM 2298 N N . LEU B 1 120 ? -2.008 -23.672 -7.535 1 97.38 120 LEU B N 1
ATOM 2299 C CA . LEU B 1 120 ? -0.573 -23.859 -7.34 1 97.38 120 LEU B CA 1
ATOM 2300 C C . LEU B 1 120 ? -0.064 -25.062 -8.117 1 97.38 120 LEU B C 1
ATOM 2302 O O . LEU B 1 120 ? 0.971 -24.984 -8.781 1 97.38 120 LEU B O 1
ATOM 2306 N N . VAL B 1 121 ? -0.763 -26.141 -8.031 1 97.12 121 VAL B N 1
ATOM 2307 C CA . VAL B 1 121 ? -0.38 -27.375 -8.711 1 97.12 121 VAL B CA 1
ATOM 2308 C C . VAL B 1 121 ? -0.353 -27.141 -10.219 1 97.12 121 VAL B C 1
ATOM 2310 O O . VAL B 1 121 ? 0.573 -27.594 -10.898 1 97.12 121 VAL B O 1
ATOM 2313 N N . GLU B 1 122 ? -1.344 -26.469 -10.703 1 97.38 122 GLU B N 1
ATOM 2314 C CA . GLU B 1 122 ? -1.375 -26.188 -12.141 1 97.38 122 GLU B CA 1
ATOM 2315 C C . GLU B 1 122 ? -0.226 -25.266 -12.539 1 97.38 122 GLU B C 1
ATOM 2317 O O . GLU B 1 122 ? 0.376 -25.453 -13.602 1 97.38 122 GLU B O 1
ATOM 2322 N N . ALA B 1 123 ? 0.057 -24.266 -11.773 1 97.94 123 ALA B N 1
ATOM 2323 C CA . ALA B 1 123 ? 1.172 -23.359 -12.07 1 97.94 123 ALA B CA 1
ATOM 2324 C C . ALA B 1 123 ? 2.492 -24.125 -12.125 1 97.94 123 ALA B C 1
ATOM 2326 O O . ALA B 1 123 ? 3.326 -23.875 -12.992 1 97.94 123 ALA B O 1
ATOM 2327 N N . GLN B 1 124 ? 2.65 -25.031 -11.18 1 97.94 124 GLN B N 1
ATOM 2328 C CA . GLN B 1 124 ? 3.852 -25.859 -11.172 1 97.94 124 GLN B CA 1
ATOM 2329 C C . GLN B 1 124 ? 3.943 -26.703 -12.43 1 97.94 124 GLN B C 1
ATOM 2331 O O . GLN B 1 124 ? 5.02 -26.859 -13.008 1 97.94 124 GLN B O 1
ATOM 2336 N N . LYS B 1 125 ? 2.846 -27.266 -12.773 1 97.81 125 LYS B N 1
ATOM 2337 C CA . LYS B 1 125 ? 2.807 -28.062 -13.992 1 97.81 125 LYS B CA 1
ATOM 2338 C C . LYS B 1 125 ? 3.215 -27.25 -15.211 1 97.81 125 LYS B C 1
ATOM 2340 O O . LYS B 1 125 ? 4.02 -27.703 -16.031 1 97.81 125 LYS B O 1
ATOM 2345 N N . ARG B 1 126 ? 2.678 -26.062 -15.336 1 97.19 126 ARG B N 1
ATOM 2346 C CA . ARG B 1 126 ? 3.023 -25.188 -16.453 1 97.19 126 ARG B CA 1
ATOM 2347 C C . ARG B 1 126 ? 4.516 -24.859 -16.453 1 97.19 126 ARG B C 1
ATOM 2349 O O . ARG B 1 126 ? 5.141 -24.812 -17.516 1 97.19 126 ARG B O 1
ATOM 2356 N N . ALA B 1 127 ? 5.004 -24.609 -15.336 1 97.88 127 ALA B N 1
ATOM 2357 C CA . ALA B 1 127 ? 6.422 -24.297 -15.211 1 97.88 127 ALA B CA 1
ATOM 2358 C C . ALA B 1 127 ? 7.289 -25.469 -15.664 1 97.88 127 ALA B C 1
ATOM 2360 O O . ALA B 1 127 ? 8.258 -25.281 -16.406 1 97.88 127 ALA B O 1
ATOM 2361 N N . ARG B 1 128 ? 6.949 -26.672 -15.242 1 97.5 128 ARG B N 1
ATOM 2362 C CA . ARG B 1 128 ? 7.676 -27.859 -15.656 1 97.5 128 ARG B CA 1
ATOM 2363 C C . ARG B 1 128 ? 7.609 -28.047 -17.172 1 97.5 128 ARG B C 1
ATOM 2365 O O . ARG B 1 128 ? 8.617 -28.344 -17.812 1 97.5 128 ARG B O 1
ATOM 2372 N N . ASP B 1 129 ? 6.418 -27.875 -17.641 1 97.06 129 ASP B N 1
ATOM 2373 C CA . ASP B 1 129 ? 6.211 -28.047 -19.078 1 97.06 129 ASP B CA 1
ATOM 2374 C C . ASP B 1 129 ? 7.059 -27.062 -19.875 1 97.06 129 ASP B C 1
ATOM 2376 O O . ASP B 1 129 ? 7.512 -27.391 -20.984 1 97.06 129 ASP B O 1
ATOM 2380 N N . GLU B 1 130 ? 7.219 -25.891 -19.375 1 96.75 130 GLU B N 1
ATOM 2381 C CA . GLU B 1 130 ? 7.977 -24.859 -20.047 1 96.75 130 GLU B CA 1
ATOM 2382 C C . GLU B 1 130 ? 9.477 -25.094 -19.922 1 96.75 130 GLU B C 1
ATOM 2384 O O . GLU B 1 130 ? 10.273 -24.531 -20.688 1 96.75 130 GLU B O 1
ATOM 2389 N N . GLY B 1 131 ? 9.852 -25.922 -18.891 1 96.25 131 GLY B N 1
ATOM 2390 C CA . GLY B 1 131 ? 11.25 -26.297 -18.781 1 96.25 131 GLY B CA 1
ATOM 2391 C C . GLY B 1 131 ? 11.984 -25.562 -17.672 1 96.25 131 GLY B C 1
ATOM 2392 O O . GLY B 1 131 ? 13.219 -25.516 -17.656 1 96.25 131 GLY B O 1
ATOM 2393 N N . TYR B 1 132 ? 11.281 -24.938 -16.812 1 97.06 132 TYR B N 1
ATOM 2394 C CA . TYR B 1 132 ? 11.93 -24.281 -15.68 1 97.06 132 TYR B CA 1
ATOM 2395 C C . TYR B 1 132 ? 12.508 -25.312 -14.719 1 97.06 132 TYR B C 1
ATOM 2397 O O . TYR B 1 132 ? 11.938 -26.391 -14.531 1 97.06 132 TYR B O 1
ATOM 2405 N N . ASP B 1 133 ? 13.602 -24.969 -14.07 1 96.25 133 ASP B N 1
ATOM 2406 C CA . ASP B 1 133 ? 14.273 -25.859 -13.125 1 96.25 133 ASP B CA 1
ATOM 2407 C C . ASP B 1 133 ? 13.82 -25.594 -11.695 1 96.25 133 ASP B C 1
ATOM 2409 O O . ASP B 1 133 ? 13.781 -26.5 -10.859 1 96.25 133 ASP B O 1
ATOM 2413 N N . GLU B 1 134 ? 13.594 -24.359 -11.414 1 96.19 134 GLU B N 1
ATOM 2414 C CA . GLU B 1 134 ? 13.273 -23.938 -10.055 1 96.19 134 GLU B CA 1
ATOM 2415 C C . GLU B 1 134 ? 12.242 -22.812 -10.047 1 96.19 134 GLU B C 1
ATOM 2417 O O . GLU B 1 134 ? 12.32 -21.891 -10.867 1 96.19 134 GLU B O 1
ATOM 2422 N N . MET B 1 135 ? 11.32 -22.953 -9.219 1 97.88 135 MET B N 1
ATOM 2423 C CA . MET B 1 135 ? 10.281 -21.953 -9.016 1 97.88 135 MET B CA 1
ATOM 2424 C C . MET B 1 135 ? 10.5 -21.203 -7.699 1 97.88 135 MET B C 1
ATOM 2426 O O . MET B 1 135 ? 10.711 -21.828 -6.656 1 97.88 135 MET B O 1
ATOM 2430 N N . LEU B 1 136 ? 10.531 -19.891 -7.801 1 96.75 136 LEU B N 1
ATOM 2431 C CA . LEU B 1 136 ? 10.734 -19.047 -6.625 1 96.75 136 LEU B CA 1
ATOM 2432 C C . LEU B 1 136 ? 9.484 -18.219 -6.332 1 96.75 136 LEU B C 1
ATOM 2434 O O . LEU B 1 136 ? 8.648 -18.016 -7.211 1 96.75 136 LEU B O 1
ATOM 2438 N N . LEU B 1 137 ? 9.281 -17.812 -5.098 1 96.81 137 LEU B N 1
ATOM 2439 C CA . LEU B 1 137 ? 8.234 -16.859 -4.715 1 96.81 137 LEU B CA 1
ATOM 2440 C C . LEU B 1 137 ? 8.633 -16.109 -3.453 1 96.81 137 LEU B C 1
ATOM 2442 O O . LEU B 1 137 ? 9.484 -16.562 -2.689 1 96.81 137 LEU B O 1
ATOM 2446 N N . ASP B 1 138 ? 8.109 -14.945 -3.262 1 93.38 138 ASP B N 1
ATOM 2447 C CA . ASP B 1 138 ? 8.219 -14.188 -2.023 1 93.38 138 ASP B CA 1
ATOM 2448 C C . ASP B 1 138 ? 6.848 -13.797 -1.487 1 93.38 138 ASP B C 1
ATOM 2450 O O . ASP B 1 138 ? 5.883 -13.703 -2.248 1 93.38 138 ASP B O 1
ATOM 2454 N N . THR B 1 139 ? 6.727 -13.773 -0.209 1 88.12 139 THR B N 1
ATOM 2455 C CA . THR B 1 139 ? 5.469 -13.438 0.447 1 88.12 139 THR B CA 1
ATOM 2456 C C . THR B 1 139 ? 5.723 -12.844 1.831 1 88.12 139 THR B C 1
ATOM 2458 O O . THR B 1 139 ? 6.824 -12.961 2.369 1 88.12 139 THR B O 1
ATOM 2461 N N . LEU B 1 140 ? 4.754 -12.195 2.287 1 79.5 140 LEU B N 1
ATOM 2462 C CA . LEU B 1 140 ? 4.855 -11.633 3.631 1 79.5 140 LEU B CA 1
ATOM 2463 C C . LEU B 1 140 ? 4.605 -12.711 4.688 1 79.5 140 LEU B C 1
ATOM 2465 O O . LEU B 1 140 ? 3.748 -13.57 4.508 1 79.5 140 LEU B O 1
ATOM 2469 N N . SER B 1 141 ? 5.324 -12.555 5.805 1 83.62 141 SER B N 1
ATOM 2470 C CA . SER B 1 141 ? 5.254 -13.531 6.883 1 83.62 141 SER B CA 1
ATOM 2471 C C . SER B 1 141 ? 3.836 -13.641 7.438 1 83.62 141 SER B C 1
ATOM 2473 O O . SER B 1 141 ? 3.457 -14.68 7.988 1 83.62 141 SER B O 1
ATOM 2475 N N . LYS B 1 142 ? 3.062 -12.625 7.25 1 73.94 142 LYS B N 1
ATOM 2476 C CA . LYS B 1 142 ? 1.705 -12.625 7.789 1 73.94 142 LYS B CA 1
ATOM 2477 C C . LYS B 1 142 ? 0.768 -13.469 6.93 1 73.94 142 LYS B C 1
ATOM 2479 O O . LYS B 1 142 ? -0.346 -13.789 7.348 1 73.94 142 LYS B O 1
ATOM 2484 N N . MET B 1 143 ? 1.231 -13.781 5.785 1 82.25 143 MET B N 1
ATOM 2485 C CA . MET B 1 143 ? 0.426 -14.617 4.902 1 82.25 143 MET B CA 1
ATOM 2486 C C . MET B 1 143 ? 0.546 -16.094 5.293 1 82.25 143 MET B C 1
ATOM 2488 O O . MET B 1 143 ? 0.926 -16.922 4.469 1 82.25 143 MET B O 1
ATOM 2492 N N . THR B 1 144 ? 0.084 -16.469 6.426 1 82.81 144 THR B N 1
ATOM 2493 C CA . THR B 1 144 ? 0.343 -17.766 7.039 1 82.81 144 THR B CA 1
ATOM 2494 C C . THR B 1 144 ? -0.33 -18.875 6.25 1 82.81 144 THR B C 1
ATOM 2496 O O . THR B 1 144 ? 0.253 -19.953 6.055 1 82.81 144 THR B O 1
ATOM 2499 N N . ALA B 1 145 ? -1.562 -18.625 5.812 1 80.44 145 ALA B N 1
ATOM 2500 C CA . ALA B 1 145 ? -2.273 -19.656 5.059 1 80.44 145 ALA B CA 1
ATOM 2501 C C . ALA B 1 145 ? -1.54 -19.984 3.764 1 80.44 145 ALA B C 1
ATOM 2503 O O . ALA B 1 145 ? -1.389 -21.156 3.416 1 80.44 145 ALA B O 1
ATOM 2504 N N . ALA B 1 146 ? -1.105 -18.984 3.047 1 88.88 146 ALA B N 1
ATOM 2505 C CA . ALA B 1 146 ? -0.368 -19.203 1.804 1 88.88 146 ALA B CA 1
ATOM 2506 C C . ALA B 1 146 ? 0.968 -19.891 2.068 1 88.88 146 ALA B C 1
ATOM 2508 O O . ALA B 1 146 ? 1.351 -20.812 1.351 1 88.88 146 ALA B O 1
ATOM 2509 N N . ILE B 1 147 ? 1.621 -19.469 3.109 1 91.81 147 ILE B N 1
ATOM 2510 C CA . ILE B 1 147 ? 2.914 -20.047 3.475 1 91.81 147 ILE B CA 1
ATOM 2511 C C . ILE B 1 147 ? 2.76 -21.531 3.773 1 91.81 147 ILE B C 1
ATOM 2513 O O . ILE B 1 147 ? 3.543 -22.359 3.295 1 91.81 147 ILE B O 1
ATOM 2517 N N . ASN B 1 148 ? 1.774 -21.828 4.559 1 89.75 148 ASN B N 1
ATOM 2518 C CA . ASN B 1 148 ? 1.508 -23.219 4.883 1 89.75 148 ASN B CA 1
ATOM 2519 C C . ASN B 1 148 ? 1.225 -24.047 3.627 1 89.75 148 ASN B C 1
ATOM 2521 O O . ASN B 1 148 ? 1.668 -25.188 3.518 1 89.75 148 ASN B O 1
ATOM 2525 N N . LEU B 1 149 ? 0.52 -23.5 2.771 1 92.5 149 LEU B N 1
ATOM 2526 C CA . LEU B 1 149 ? 0.245 -24.156 1.504 1 92.5 149 LEU B CA 1
ATOM 2527 C C . LEU B 1 149 ? 1.535 -24.406 0.729 1 92.5 149 LEU B C 1
ATOM 2529 O O . LEU B 1 149 ? 1.766 -25.516 0.238 1 92.5 149 LEU B O 1
ATOM 2533 N N . TYR B 1 150 ? 2.377 -23.375 0.581 1 97.31 150 TYR B N 1
ATOM 2534 C CA . TYR B 1 150 ? 3.633 -23.516 -0.147 1 97.31 150 TYR B CA 1
ATOM 2535 C C . TYR B 1 150 ? 4.488 -24.625 0.462 1 97.31 150 TYR B C 1
ATOM 2537 O O . TYR B 1 150 ? 5.012 -25.484 -0.255 1 97.31 150 TYR B O 1
ATOM 2545 N N . LYS B 1 151 ? 4.555 -24.625 1.745 1 96.31 151 LYS B N 1
ATOM 2546 C CA . LYS B 1 151 ? 5.34 -25.641 2.436 1 96.31 151 LYS B CA 1
ATOM 2547 C C . LYS B 1 151 ? 4.766 -27.031 2.199 1 96.31 151 LYS B C 1
ATOM 2549 O O . LYS B 1 151 ? 5.508 -27.984 1.95 1 96.31 151 LYS B O 1
ATOM 2554 N N . SER B 1 152 ? 3.51 -27.109 2.297 1 95.62 152 SER B N 1
ATOM 2555 C CA . SER B 1 152 ? 2.854 -28.406 2.088 1 95.62 152 SER B CA 1
ATOM 2556 C C . SER B 1 152 ? 3.074 -28.906 0.668 1 95.62 152 SER B C 1
ATOM 2558 O O . SER B 1 152 ? 3.012 -30.109 0.419 1 95.62 152 SER B O 1
ATOM 2560 N N . GLU B 1 153 ? 3.35 -28.016 -0.243 1 96.25 153 GLU B N 1
ATOM 2561 C CA . GLU B 1 153 ? 3.557 -28.375 -1.642 1 96.25 153 GLU B CA 1
ATOM 2562 C C . GLU B 1 153 ? 5.043 -28.516 -1.963 1 96.25 153 GLU B C 1
ATOM 2564 O O . GLU B 1 153 ? 5.426 -28.609 -3.131 1 96.25 153 GLU B O 1
ATOM 2569 N N . GLY B 1 154 ? 5.82 -28.453 -0.961 1 96.94 154 GLY B N 1
ATOM 2570 C CA . GLY B 1 154 ? 7.219 -28.828 -1.141 1 96.94 154 GLY B CA 1
ATOM 2571 C C . GLY B 1 154 ? 8.141 -27.625 -1.267 1 96.94 154 GLY B C 1
ATOM 2572 O O . GLY B 1 154 ? 9.336 -27.781 -1.521 1 96.94 154 GLY B O 1
ATOM 2573 N N . PHE B 1 155 ? 7.613 -26.469 -1.104 1 98 155 PHE B N 1
ATOM 2574 C CA . PHE B 1 155 ? 8.484 -25.297 -1.105 1 98 155 PHE B CA 1
ATOM 2575 C C . PHE B 1 155 ? 9.289 -25.219 0.184 1 98 155 PHE B C 1
ATOM 2577 O O . PHE B 1 155 ? 8.781 -25.547 1.262 1 98 155 PHE B O 1
ATOM 2584 N N . ILE B 1 156 ? 10.508 -24.734 0.037 1 96.81 156 ILE B N 1
ATOM 2585 C CA . ILE B 1 156 ? 11.383 -24.562 1.193 1 96.81 156 ILE B CA 1
ATOM 2586 C C . ILE B 1 156 ? 11.82 -23.094 1.299 1 96.81 156 ILE B C 1
ATOM 2588 O O . ILE B 1 156 ? 12.039 -22.438 0.283 1 96.81 156 ILE B O 1
ATOM 2592 N N . GLU B 1 157 ? 11.93 -22.625 2.498 1 96.06 157 GLU B N 1
ATOM 2593 C CA . GLU B 1 157 ? 12.383 -21.25 2.721 1 96.06 157 GLU B CA 1
ATOM 2594 C C . GLU B 1 157 ? 13.836 -21.078 2.289 1 96.06 157 GLU B C 1
ATOM 2596 O O . GLU B 1 157 ? 14.68 -21.922 2.566 1 96.06 157 GLU B O 1
ATOM 2601 N N . VAL B 1 158 ? 14.094 -19.984 1.627 1 93.88 158 VAL B N 1
ATOM 2602 C CA . VAL B 1 158 ? 15.438 -19.75 1.123 1 93.88 158 VAL B CA 1
ATOM 2603 C C . VAL B 1 158 ? 15.836 -18.297 1.382 1 93.88 158 VAL B C 1
ATOM 2605 O O . VAL B 1 158 ? 15.047 -17.516 1.911 1 93.88 158 VAL B O 1
ATOM 2608 N N . GLU B 1 159 ? 17.062 -17.969 1.025 1 90.38 159 GLU B N 1
ATOM 2609 C CA . GLU B 1 159 ? 17.547 -16.594 1.117 1 90.38 159 GLU B CA 1
ATOM 2610 C C . GLU B 1 159 ? 16.891 -15.703 0.067 1 90.38 159 GLU B C 1
ATOM 2612 O O . GLU B 1 159 ? 16.406 -16.188 -0.959 1 90.38 159 GLU B O 1
ATOM 2617 N N . PRO B 1 160 ? 16.906 -14.438 0.308 1 88.94 160 PRO B N 1
ATOM 2618 C CA . PRO B 1 160 ? 16.312 -13.508 -0.65 1 88.94 160 PRO B CA 1
ATOM 2619 C C . PRO B 1 160 ? 16.891 -13.641 -2.055 1 88.94 160 PRO B C 1
ATOM 2621 O O . PRO B 1 160 ? 18.094 -13.852 -2.207 1 88.94 160 PRO B O 1
ATOM 2624 N N . TYR B 1 161 ? 16.047 -13.57 -3.014 1 89.81 161 TYR B N 1
ATOM 2625 C CA . TYR B 1 161 ? 16.5 -13.586 -4.398 1 89.81 161 TYR B CA 1
ATOM 2626 C C . TYR B 1 161 ? 16.188 -12.273 -5.098 1 89.81 161 TYR B C 1
ATOM 2628 O O . TYR B 1 161 ? 16.328 -12.164 -6.316 1 89.81 161 TYR B O 1
ATOM 2636 N N . ASN B 1 162 ? 15.555 -11.375 -4.328 1 83.62 162 ASN B N 1
ATOM 2637 C CA . ASN B 1 162 ? 15.312 -10.008 -4.762 1 83.62 162 ASN B CA 1
ATOM 2638 C C . ASN B 1 162 ? 15.438 -9.023 -3.604 1 83.62 162 ASN B C 1
ATOM 2640 O O . ASN B 1 162 ? 15.75 -9.414 -2.48 1 83.62 162 ASN B O 1
ATOM 2644 N N . SER B 1 163 ? 15.336 -7.77 -3.902 1 75.88 163 SER B N 1
ATOM 2645 C CA . SER B 1 163 ? 15.438 -6.734 -2.877 1 75.88 163 SER B CA 1
ATOM 2646 C C . SER B 1 163 ? 14.078 -6.145 -2.543 1 75.88 163 SER B C 1
ATOM 2648 O O . SER B 1 163 ? 13.82 -4.969 -2.818 1 75.88 163 SER B O 1
ATOM 2650 N N . SER B 1 164 ? 13.25 -6.973 -1.881 1 69.5 164 SER B N 1
ATOM 2651 C CA . SER B 1 164 ? 11.93 -6.48 -1.479 1 69.5 164 SER B CA 1
ATOM 2652 C C . SER B 1 164 ? 12.047 -5.41 -0.398 1 69.5 164 SER B C 1
ATOM 2654 O O . SER B 1 164 ? 12.766 -5.594 0.589 1 69.5 164 SER B O 1
ATOM 2656 N N . PRO B 1 165 ? 11.336 -4.312 -0.54 1 61.19 165 PRO B N 1
ATOM 2657 C CA . PRO B 1 165 ? 11.359 -3.262 0.483 1 61.19 165 PRO B CA 1
ATOM 2658 C C . PRO B 1 165 ? 10.461 -3.576 1.674 1 61.19 165 PRO B C 1
ATOM 2660 O O . PRO B 1 165 ? 10.5 -2.869 2.684 1 61.19 165 PRO B O 1
ATOM 2663 N N . LEU B 1 166 ? 9.695 -4.598 1.546 1 61.78 166 LEU B N 1
ATOM 2664 C CA . LEU B 1 166 ? 8.711 -4.906 2.578 1 61.78 166 LEU B CA 1
ATOM 2665 C C . LEU B 1 166 ? 9.344 -5.707 3.711 1 61.78 166 LEU B C 1
ATOM 2667 O O . LEU B 1 166 ? 10.047 -6.688 3.465 1 61.78 166 LEU B O 1
ATOM 2671 N N . GLN B 1 167 ? 9.086 -5.207 4.871 1 65 167 GLN B N 1
ATOM 2672 C CA . GLN B 1 167 ? 9.57 -5.91 6.055 1 65 167 GLN B CA 1
ATOM 2673 C C . GLN B 1 167 ? 8.789 -7.199 6.285 1 65 167 GLN B C 1
ATOM 2675 O O . GLN B 1 167 ? 7.566 -7.227 6.125 1 65 167 GLN B O 1
ATOM 2680 N N . GLY B 1 168 ? 9.523 -8.242 6.582 1 73.88 168 GLY B N 1
ATOM 2681 C CA . GLY B 1 168 ? 8.875 -9.508 6.902 1 73.88 168 GLY B CA 1
ATOM 2682 C C . GLY B 1 168 ? 8.656 -10.391 5.688 1 73.88 168 GLY B C 1
ATOM 2683 O O . GLY B 1 168 ? 7.883 -11.352 5.746 1 73.88 168 GLY B O 1
ATOM 2684 N N . THR B 1 169 ? 9.367 -9.953 4.68 1 83.12 169 THR B N 1
ATOM 2685 C CA . THR B 1 169 ? 9.258 -10.773 3.479 1 83.12 169 THR B CA 1
ATOM 2686 C C . THR B 1 169 ? 10 -12.094 3.658 1 83.12 169 THR B C 1
ATOM 2688 O O . THR B 1 169 ? 11.133 -12.109 4.145 1 83.12 169 THR B O 1
ATOM 2691 N N . LEU B 1 170 ? 9.336 -13.133 3.344 1 91.44 170 LEU B N 1
ATOM 2692 C CA . LEU B 1 170 ? 9.938 -14.461 3.307 1 91.44 170 LEU B CA 1
ATOM 2693 C C . LEU B 1 170 ? 10.086 -14.945 1.868 1 91.44 170 LEU B C 1
ATOM 2695 O O . LEU B 1 170 ? 9.32 -14.547 0.988 1 91.44 170 LEU B O 1
ATOM 2699 N N . TYR B 1 171 ? 11.031 -15.773 1.657 1 94.62 171 TYR B N 1
ATOM 2700 C CA . TYR B 1 171 ? 11.344 -16.281 0.326 1 94.62 171 TYR B CA 1
ATOM 2701 C C . TYR B 1 171 ? 11.297 -17.797 0.297 1 94.62 171 TYR B C 1
ATOM 2703 O O . TYR B 1 171 ? 11.75 -18.469 1.234 1 94.62 171 TYR B O 1
ATOM 2711 N N . PHE B 1 172 ? 10.719 -18.328 -0.765 1 97 172 PHE B N 1
ATOM 2712 C CA . PHE B 1 172 ? 10.578 -19.766 -0.894 1 97 172 PHE B CA 1
ATOM 2713 C C . PHE B 1 172 ? 11 -20.234 -2.283 1 97 172 PHE B C 1
ATOM 2715 O O . PHE B 1 172 ? 10.93 -19.469 -3.246 1 97 172 PHE B O 1
ATOM 2722 N N . ALA B 1 173 ? 11.469 -21.484 -2.342 1 96.25 173 ALA B N 1
ATOM 2723 C CA . ALA B 1 173 ? 11.875 -22.109 -3.598 1 96.25 173 ALA B CA 1
ATOM 2724 C C . ALA B 1 173 ? 11.391 -23.562 -3.666 1 96.25 173 ALA B C 1
ATOM 2726 O O . ALA B 1 173 ? 11.242 -24.219 -2.635 1 96.25 173 ALA B O 1
ATOM 2727 N N . ARG B 1 174 ? 11.164 -23.953 -4.863 1 97.19 174 ARG B N 1
ATOM 2728 C CA . ARG B 1 174 ? 10.844 -25.344 -5.156 1 97.19 174 ARG B CA 1
ATOM 2729 C C . ARG B 1 174 ? 11.539 -25.812 -6.426 1 97.19 174 ARG B C 1
ATOM 2731 O O . ARG B 1 174 ? 11.383 -25.203 -7.488 1 97.19 174 ARG B O 1
ATOM 2738 N N . ARG B 1 175 ? 12.281 -26.906 -6.301 1 95.81 175 ARG B N 1
ATOM 2739 C CA . ARG B 1 175 ? 12.852 -27.531 -7.484 1 95.81 175 ARG B CA 1
ATOM 2740 C C . ARG B 1 175 ? 11.781 -28.25 -8.289 1 95.81 175 ARG B C 1
ATOM 2742 O O . ARG B 1 175 ? 10.977 -29 -7.734 1 95.81 175 ARG B O 1
ATOM 2749 N N . LEU B 1 176 ? 11.727 -27.969 -9.555 1 95.56 176 LEU B N 1
ATOM 2750 C CA . LEU B 1 176 ? 10.656 -28.5 -10.391 1 95.56 176 LEU B CA 1
ATOM 2751 C C . LEU B 1 176 ? 11.109 -29.766 -11.117 1 95.56 176 LEU B C 1
ATOM 2753 O O . LEU B 1 176 ? 10.281 -30.594 -11.508 1 95.56 176 LEU B O 1
ATOM 2757 N N . GLN B 1 177 ? 12.234 -29.828 -11.633 1 81.69 177 GLN B N 1
ATOM 2758 C CA . GLN B 1 177 ? 12.719 -30.984 -12.383 1 81.69 177 GLN B CA 1
ATOM 2759 C C . GLN B 1 177 ? 13.453 -31.969 -11.484 1 81.69 177 GLN B C 1
ATOM 2761 O O . GLN B 1 177 ? 14.164 -31.547 -10.562 1 81.69 177 GLN B O 1
ATOM 2766 N N . ALA B 1 178 ? 12.773 -33.312 -11.32 1 56.53 178 ALA B N 1
ATOM 2767 C CA . ALA B 1 178 ? 13.602 -34.406 -10.875 1 56.53 178 ALA B CA 1
ATOM 2768 C C . ALA B 1 178 ? 14.5 -34.906 -12 1 56.53 178 ALA B C 1
ATOM 2770 O O . ALA B 1 178 ? 14.148 -34.781 -13.18 1 56.53 178 ALA B O 1
#

Organism: NCBI:txid398673

pLDDT: mean 83.22, std 15.08, range [34.66, 98.0]

Solvent-accessible surface area (backbone atoms only — not comparable to full-atom values): 19706 Å² total; per-residue (Å²): 130,79,72,70,79,73,76,66,51,76,40,76,45,74,49,74,48,73,69,39,46,52,50,49,46,50,45,53,49,52,44,39,49,52,45,30,46,43,50,41,38,53,64,40,37,58,53,56,71,41,59,58,58,68,21,34,73,69,73,15,31,38,37,35,31,22,32,64,78,77,62,44,78,35,31,35,32,32,29,23,66,43,82,73,51,72,87,52,39,75,91,45,75,82,89,66,40,38,26,32,52,42,72,75,40,64,43,78,89,43,62,90,64,56,52,64,58,54,49,50,54,49,53,51,49,47,39,43,73,63,60,32,37,31,41,32,39,70,44,50,64,82,44,50,70,60,49,52,50,42,43,74,70,60,35,40,80,49,74,68,69,67,86,72,88,58,82,57,60,42,27,35,35,32,78,54,63,130,129,81,73,70,79,74,75,66,50,77,40,77,43,74,51,74,47,71,68,40,48,51,50,50,46,49,46,52,49,52,46,39,50,51,44,30,46,44,51,42,36,52,64,40,38,57,55,56,72,42,59,58,57,69,21,32,74,69,72,14,32,37,37,35,31,21,30,63,76,75,62,44,78,36,30,33,32,30,29,24,66,43,83,75,51,71,87,52,39,75,89,46,76,83,89,65,40,39,26,32,52,43,72,74,39,63,43,79,89,44,62,92,66,57,53,65,59,54,50,50,53,50,52,50,50,49,41,44,73,65,59,32,37,32,40,33,38,71,47,51,64,82,45,51,71,61,50,52,50,41,44,75,71,60,34,41,80,48,72,70,69,66,87,72,87,56,81,57,59,41,27,34,35,29,78,55,62,132

Secondary structure (DSSP, 8-state):
---------EEEEE--SHHHHHHHHHHHHHHHHHHHHHHHHHHHHHHHHTTTGGG-TTTSEEEEEEETTT--EEEEEEEEEE---GGGTTTS-TT--EEEEEEEEE-GGGTTS-HHHHHHHHHHHHHHHHT-SEEEEEEETT-HHHHHHHHHTT-EEE--SS---STTEEEEEEE---/---------EEEEE--SHHHHHHHHHHHHHHHHHHHHHHHHHHHHHHHHTTTGGG-TTTSEEEEEEETTT--EEEEEEEEEE---GGGTTTS-TT--EEEEEEEEE-GGGTTS-HHHHHHHHHHHHHHHHT-SEEEEEEETT-HHHHHHHHHTT-EEE--SS---STTEEEEEEE---

Radius of gyration: 25.07 Å; Cα contacts (8 Å, |Δi|>4): 596; chains: 2; bounding box: 63×73×47 Å

Sequence (356 aa):
METPPTSSSVLVRQAASSADLASVVECFKAYTAWLDEDLTHQNYNAELNGLPGKYASPAGALLLAVDSTTDAVLGCIALRPLYLESVYLTSRSEGLR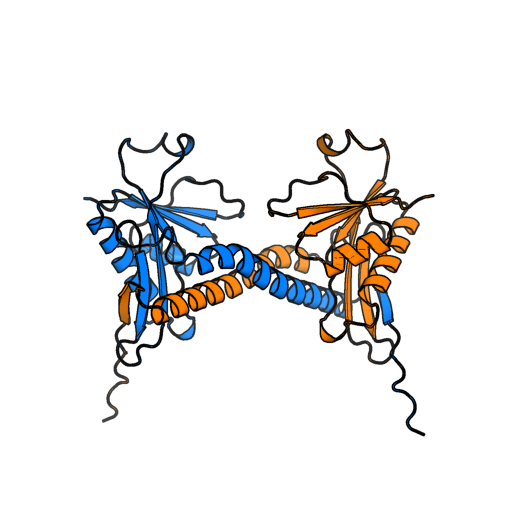YCELKRLFVYPEARGRRVAKTLLVEAQKRARDEGYDEMLLDTLSKMTAAINLYKSEGFIEVEPYNSSPLQGTLYFARRLQAMETPPTSSSVLVRQAASSADLASVVECFKAYTAWLDEDLTHQNYNAELNGLPGKYASPAGALLLAVDSTTDAVLGCIALRPLYLESVYLTSRSEGLRYCELKRLFVYPEARGRRVAKTLLVEAQKRARDEGYDEMLLDTLSKMTAAINLYKSEGFIEVEPYNSSPLQGTLYFARRLQA

Foldseek 3Di:
DPPDPPPDDDDDDDQDDPVSVVVVVVVVVVVCVVVCCVVCCVVVVVPVVCPPPQQDPQQKHKDWDADPPPRHTFWIKIKGWDDFDPVLCPPPDPPFTEMEIDGTDGDPVNPPVCRSVVRVVVRLVSCVVSPGFKYKYKDAQVPPVVVVSCVVVPWDWDDDRDDDPDPRITMIMDTRDD/DPPDPPPDDDDDDDQDDPVSVVVVVVVVVVVCVVVCCVVCCVVVVVPVVCPPPQQDPLQKHKDWDADPPPRHTFWIKIKGWDDFDPVLCPPPDPPFTEMEIDGTDGDPVNPPVCRSVVRVVVRLVSCVVSPGFKYKYKDAQVPPVVVVSCVVVPWDWDDDRDDDPDPRMTMIMDTRDD

InterPro domains:
  IPR000182 GNAT domain [PF00583] (55-155)
  IPR000182 GNAT domain [PS51186] (10-177)
  IPR016181 Acyl-CoA N-acyltransferase [SSF55729] (16-160)
  IPR052777 Acetyltransferase Enzymes [PTHR43305] (12-177)